Protein AF-0000000075407213 (afdb_homodimer)

pLDDT: mean 75.66, std 31.1, range [21.27, 98.88]

Structure (mmCIF, N/CA/C/O backbone):
data_AF-0000000075407213-model_v1
#
loop_
_entity.id
_entity.type
_entity.pdbx_description
1 polymer 'Stringent starvation protein B'
#
loop_
_atom_site.group_PDB
_atom_site.id
_atom_site.type_symbol
_atom_site.label_atom_id
_atom_site.label_alt_id
_atom_site.label_comp_id
_atom_site.label_asym_id
_atom_site.label_entity_id
_atom_site.label_seq_id
_atom_site.pdbx_PDB_ins_code
_atom_site.Cartn_x
_atom_site.Cartn_y
_atom_site.Cartn_z
_atom_site.occupancy
_atom_site.B_iso_or_equiv
_atom_site.auth_seq_id
_atom_site.auth_comp_id
_atom_site.auth_asym_id
_atom_site.auth_atom_id
_atom_site.pdbx_PDB_model_num
ATOM 1 N N . MET A 1 1 ? 27.125 10.781 -1.527 1 31.05 1 MET A N 1
ATOM 2 C CA . MET A 1 1 ? 26.094 11.141 -0.569 1 31.05 1 MET A CA 1
ATOM 3 C C . MET A 1 1 ? 24.844 10.289 -0.779 1 31.05 1 MET A C 1
ATOM 5 O O . MET A 1 1 ? 24.328 10.203 -1.895 1 31.05 1 MET A O 1
ATOM 9 N N . SER A 1 2 ? 24.75 9.219 -0.292 1 39.44 2 SER A N 1
ATOM 10 C CA . SER A 1 2 ? 23.609 8.328 -0.527 1 39.44 2 SER A CA 1
ATOM 11 C C . SER A 1 2 ? 22.297 9.102 -0.517 1 39.44 2 SER A C 1
ATOM 13 O O . SER A 1 2 ? 21.922 9.695 0.498 1 39.44 2 SER A O 1
ATOM 15 N N . GLU A 1 3 ? 21.969 10.039 -1.306 1 45.56 3 GLU A N 1
ATOM 16 C CA . GLU A 1 3 ? 20.844 10.984 -1.268 1 45.56 3 GLU A CA 1
ATOM 17 C C . GLU A 1 3 ? 19.594 10.328 -0.683 1 45.56 3 GLU A C 1
ATOM 19 O O . GLU A 1 3 ? 19.062 9.383 -1.256 1 45.56 3 GLU A O 1
ATOM 24 N N . ASP A 1 4 ? 19.641 10.07 0.685 1 56.28 4 ASP A N 1
ATOM 25 C CA . ASP A 1 4 ? 18.641 9.555 1.622 1 56.28 4 ASP A CA 1
ATOM 26 C C . ASP A 1 4 ? 17.25 10.078 1.287 1 56.28 4 ASP A C 1
ATOM 28 O O . ASP A 1 4 ? 16.812 11.086 1.848 1 56.28 4 ASP A O 1
ATOM 32 N N . THR A 1 5 ? 16.812 9.93 0.008 1 77.69 5 THR A N 1
ATOM 33 C CA . THR A 1 5 ? 15.664 10.57 -0.629 1 77.69 5 THR A CA 1
ATOM 34 C C . THR A 1 5 ? 14.414 9.711 -0.483 1 77.69 5 THR A C 1
ATOM 36 O O . THR A 1 5 ? 14.5 8.516 -0.176 1 77.69 5 THR A O 1
ATOM 39 N N . LEU A 1 6 ? 13.32 10.227 -0.096 1 92.69 6 LEU A N 1
ATOM 40 C CA . LEU A 1 6 ? 12 9.602 -0.163 1 92.69 6 LEU A CA 1
ATOM 41 C C . LEU A 1 6 ? 11.758 9 -1.541 1 92.69 6 LEU A C 1
ATOM 43 O O . LEU A 1 6 ? 11.461 9.719 -2.498 1 92.69 6 LEU A O 1
ATOM 47 N N . ARG A 1 7 ? 12.07 7.605 -1.642 1 93.44 7 ARG A N 1
ATOM 48 C CA . ARG A 1 7 ? 11.797 6.895 -2.885 1 93.44 7 ARG A CA 1
ATOM 49 C C . ARG A 1 7 ? 10.32 6.504 -2.98 1 93.44 7 ARG A C 1
ATOM 51 O O . ARG A 1 7 ? 9.969 5.34 -2.795 1 93.44 7 ARG A O 1
ATOM 58 N N . TYR A 1 8 ? 9.531 7.449 -3.484 1 96 8 TYR A N 1
ATOM 59 C CA . TYR A 1 8 ? 8.086 7.23 -3.541 1 96 8 TYR A CA 1
ATOM 60 C C . TYR A 1 8 ? 7.746 6.098 -4.504 1 96 8 TYR A C 1
ATOM 62 O O . TYR A 1 8 ? 6.781 5.359 -4.285 1 96 8 TYR A O 1
ATOM 70 N N . ASP A 1 9 ? 8.555 5.98 -5.555 1 93.56 9 ASP A N 1
ATOM 71 C CA . ASP A 1 9 ? 8.305 4.914 -6.516 1 93.56 9 ASP A CA 1
ATOM 72 C C . ASP A 1 9 ? 8.406 3.541 -5.855 1 93.56 9 ASP A C 1
ATOM 74 O O . ASP A 1 9 ? 7.523 2.697 -6.031 1 93.56 9 ASP A O 1
ATOM 78 N N . LYS A 1 10 ? 9.398 3.328 -5.008 1 94.56 10 LYS A N 1
ATOM 79 C CA . LYS A 1 10 ? 9.578 2.062 -4.301 1 94.56 10 LYS A CA 1
ATOM 80 C C . LYS A 1 10 ? 8.508 1.882 -3.225 1 94.56 10 LYS A C 1
ATOM 82 O O . LYS A 1 10 ? 8 0.776 -3.025 1 94.56 10 LYS A O 1
ATOM 87 N N . MET A 1 11 ? 8.156 2.938 -2.613 1 96.62 11 MET A N 1
ATOM 88 C CA . MET A 1 11 ? 7.16 2.873 -1.553 1 96.62 11 MET A CA 1
ATOM 89 C C . MET A 1 11 ? 5.797 2.473 -2.113 1 96.62 11 MET A C 1
ATOM 91 O O . MET A 1 11 ? 5.102 1.638 -1.53 1 96.62 11 MET A O 1
ATOM 95 N N . VAL A 1 12 ? 5.496 3.096 -3.252 1 96.94 12 VAL A N 1
ATOM 96 C CA . VAL A 1 12 ? 4.219 2.799 -3.895 1 96.94 12 VAL A CA 1
ATOM 97 C C . VAL A 1 12 ? 4.195 1.339 -4.344 1 96.94 12 VAL A C 1
ATOM 99 O O . VAL A 1 12 ? 3.215 0.628 -4.113 1 96.94 12 VAL A O 1
ATOM 102 N N . GLU A 1 13 ? 5.191 0.921 -4.918 1 95.38 13 GLU A N 1
ATOM 103 C CA . GLU A 1 13 ? 5.266 -0.455 -5.398 1 95.38 13 GLU A CA 1
ATOM 104 C C . GLU A 1 13 ? 5.113 -1.45 -4.254 1 95.38 13 GLU A C 1
ATOM 106 O O . GLU A 1 13 ? 4.336 -2.404 -4.352 1 95.38 13 GLU A O 1
ATOM 111 N N . ASP A 1 14 ? 5.875 -1.205 -3.26 1 96.12 14 ASP A N 1
ATOM 112 C CA . ASP A 1 14 ? 5.809 -2.084 -2.096 1 96.12 14 ASP A CA 1
ATOM 113 C C . ASP A 1 14 ? 4.41 -2.078 -1.481 1 96.12 14 ASP A C 1
ATOM 115 O O . ASP A 1 14 ? 3.916 -3.117 -1.042 1 96.12 14 ASP A O 1
ATOM 119 N N . ALA A 1 15 ? 3.85 -0.914 -1.428 1 97.75 15 ALA A N 1
ATOM 120 C CA . ALA A 1 15 ? 2.486 -0.808 -0.913 1 97.75 15 ALA A CA 1
ATOM 121 C C . ALA A 1 15 ? 1.519 -1.645 -1.745 1 97.75 15 ALA A C 1
ATOM 123 O O . ALA A 1 15 ? 0.725 -2.414 -1.198 1 97.75 15 ALA A O 1
ATOM 124 N N . LEU A 1 16 ? 1.641 -1.551 -3.041 1 97.94 16 LEU A N 1
ATOM 125 C CA . LEU A 1 16 ? 0.708 -2.234 -3.932 1 97.94 16 LEU A CA 1
ATOM 126 C C . LEU A 1 16 ? 0.966 -3.738 -3.936 1 97.94 16 LEU A C 1
ATOM 128 O O . LEU A 1 16 ? 0.055 -4.527 -4.199 1 97.94 16 LEU A O 1
ATOM 132 N N . ARG A 1 17 ? 2.15 -4.176 -3.627 1 97.5 17 ARG A N 1
ATOM 133 C CA . ARG A 1 17 ? 2.404 -5.598 -3.414 1 97.5 17 ARG A CA 1
ATOM 134 C C . ARG A 1 17 ? 1.574 -6.133 -2.254 1 97.5 17 ARG A C 1
ATOM 136 O O . ARG A 1 17 ? 1.195 -7.309 -2.244 1 97.5 17 ARG A O 1
ATOM 143 N N . GLY A 1 18 ? 1.29 -5.258 -1.359 1 97.81 18 GLY A N 1
ATOM 144 C CA . GLY A 1 18 ? 0.44 -5.625 -0.238 1 97.81 18 GLY A CA 1
ATOM 145 C C . GLY A 1 18 ? -0.976 -5.977 -0.653 1 97.81 18 GLY A C 1
ATOM 146 O O . GLY A 1 18 ? -1.654 -6.75 0.028 1 97.81 18 GLY A O 1
ATOM 147 N N . VAL A 1 19 ? -1.403 -5.418 -1.744 1 98.25 19 VAL A N 1
ATOM 148 C CA . VAL A 1 19 ? -2.734 -5.738 -2.25 1 98.25 19 VAL A CA 1
ATOM 149 C C . VAL A 1 19 ? -2.781 -7.195 -2.701 1 98.25 19 VAL A C 1
ATOM 151 O O . VAL A 1 19 ? -3.754 -7.902 -2.43 1 98.25 19 VAL A O 1
ATOM 154 N N . VAL A 1 20 ? -1.736 -7.617 -3.314 1 98.5 20 VAL A N 1
ATOM 155 C CA . VAL A 1 20 ? -1.637 -9.016 -3.723 1 98.5 20 VAL A CA 1
ATOM 156 C C . VAL A 1 20 ? -1.686 -9.914 -2.494 1 98.5 20 VAL A C 1
ATOM 158 O O . VAL A 1 20 ? -2.441 -10.891 -2.459 1 98.5 20 VAL A O 1
ATOM 161 N N . ARG A 1 21 ? -0.897 -9.586 -1.53 1 98.69 21 ARG A N 1
ATOM 162 C CA . ARG A 1 21 ? -0.861 -10.352 -0.291 1 98.69 21 ARG A CA 1
ATOM 163 C C . ARG A 1 21 ? -2.242 -10.422 0.35 1 98.69 21 ARG A C 1
ATOM 165 O O . ARG A 1 21 ? -2.668 -11.484 0.804 1 98.69 21 ARG A O 1
ATOM 172 N N . GLU A 1 22 ? -2.887 -9.305 0.364 1 98 22 GLU A N 1
ATOM 173 C CA . GLU A 1 22 ? -4.203 -9.266 0.994 1 98 22 GLU A CA 1
ATOM 174 C C . GLU A 1 22 ? -5.211 -10.109 0.218 1 98 22 GLU A C 1
ATOM 176 O O . GLU A 1 22 ? -5.98 -10.867 0.812 1 98 22 GLU A O 1
ATOM 181 N N . ALA A 1 23 ? -5.215 -9.992 -1.067 1 97.94 23 ALA A N 1
ATOM 182 C CA . ALA A 1 23 ? -6.125 -10.773 -1.896 1 97.94 23 ALA A CA 1
ATOM 183 C C . ALA A 1 23 ? -5.902 -12.273 -1.688 1 97.94 23 ALA A C 1
ATOM 185 O O . ALA A 1 23 ? -6.863 -13.031 -1.546 1 97.94 23 ALA A O 1
ATOM 186 N N . LEU A 1 24 ? -4.641 -12.672 -1.647 1 98.5 24 LEU A N 1
ATOM 187 C CA . LEU A 1 24 ? -4.32 -14.078 -1.467 1 98.5 24 LEU A CA 1
ATOM 188 C C . LEU A 1 24 ? -4.664 -14.539 -0.054 1 98.5 24 LEU A C 1
ATOM 190 O O . LEU A 1 24 ? -5.074 -15.688 0.149 1 98.5 24 LEU A O 1
ATOM 194 N N . THR A 1 25 ? -4.5 -13.68 0.915 1 98.38 25 THR A N 1
ATOM 195 C CA . THR A 1 25 ? -4.852 -13.992 2.295 1 98.38 25 THR A CA 1
ATOM 196 C C . THR A 1 25 ? -6.348 -14.266 2.424 1 98.38 25 THR A C 1
ATOM 198 O O . THR A 1 25 ? -6.75 -15.258 3.041 1 98.38 25 THR A O 1
ATOM 201 N N . ILE A 1 26 ? -7.113 -13.375 1.836 1 97.06 26 ILE A N 1
ATOM 202 C CA . ILE A 1 26 ? -8.562 -13.547 1.859 1 97.06 26 ILE A CA 1
ATOM 203 C C . ILE A 1 26 ? -8.93 -14.859 1.17 1 97.06 26 ILE A C 1
ATOM 205 O O . ILE A 1 26 ? -9.75 -15.625 1.681 1 97.06 26 ILE A O 1
ATOM 209 N N . THR A 1 27 ? -8.328 -15.117 0.087 1 96.94 27 THR A N 1
ATOM 210 C CA . THR A 1 27 ? -8.609 -16.328 -0.688 1 96.94 27 THR A CA 1
ATOM 211 C C . THR A 1 27 ? -8.203 -17.562 0.091 1 96.94 27 THR A C 1
ATOM 213 O O . THR A 1 27 ? -8.891 -18.594 0.033 1 96.94 27 THR A O 1
ATOM 216 N N . ALA A 1 28 ? -7.043 -17.5 0.755 1 97.38 28 ALA A N 1
ATOM 217 C CA . ALA A 1 28 ? -6.586 -18.625 1.559 1 97.38 28 ALA A CA 1
ATOM 218 C C . ALA A 1 28 ? -7.582 -18.953 2.67 1 97.38 28 ALA A C 1
ATOM 220 O O . ALA A 1 28 ? -7.777 -20.109 3.02 1 97.38 28 ALA A O 1
ATOM 221 N N . ARG A 1 29 ? -8.164 -17.953 3.189 1 95.38 29 ARG A N 1
ATOM 222 C CA . ARG A 1 29 ? -9.086 -18.094 4.309 1 95.38 29 ARG A CA 1
ATOM 223 C C . ARG A 1 29 ? -10.469 -18.531 3.824 1 95.38 29 ARG A C 1
ATOM 225 O O . ARG A 1 29 ? -11.062 -19.453 4.379 1 95.38 29 ARG A O 1
ATOM 232 N N . ASP A 1 30 ? -10.898 -17.938 2.719 1 93.69 30 ASP A N 1
ATOM 233 C CA . ASP A 1 30 ? -12.312 -18.047 2.373 1 93.69 30 ASP A CA 1
ATOM 234 C C . ASP A 1 30 ? -12.5 -18.781 1.046 1 93.69 30 ASP A C 1
ATOM 236 O O . ASP A 1 30 ? -13.625 -19.094 0.66 1 93.69 30 ASP A O 1
ATOM 240 N N . GLY A 1 31 ? -11.43 -19.078 0.429 1 93.62 31 GLY A N 1
ATOM 241 C CA . GLY A 1 31 ? -11.555 -19.578 -0.934 1 93.62 31 GLY A CA 1
ATOM 242 C C . GLY A 1 31 ? -11.852 -18.469 -1.938 1 93.62 31 GLY A C 1
ATOM 243 O O . GLY A 1 31 ? -11.883 -17.297 -1.584 1 93.62 31 GLY A O 1
ATOM 244 N N . LEU A 1 32 ? -11.898 -18.812 -3.186 1 92.5 32 LEU A N 1
ATOM 245 C CA . LEU A 1 32 ? -12.195 -17.859 -4.242 1 92.5 32 LEU A CA 1
ATOM 246 C C . LEU A 1 32 ? -13.688 -17.562 -4.301 1 92.5 32 LEU A C 1
ATOM 248 O O . LEU A 1 32 ? -14.508 -18.484 -4.281 1 92.5 32 LEU A O 1
ATOM 252 N N . PHE A 1 33 ? -14.016 -16.328 -4.305 1 88.31 33 PHE A N 1
ATOM 253 C CA . PHE A 1 33 ? -15.414 -15.922 -4.387 1 88.31 33 PHE A CA 1
ATOM 254 C C . PHE A 1 33 ? -15.844 -15.766 -5.84 1 88.31 33 PHE A C 1
ATOM 256 O O . PHE A 1 33 ? -15.094 -15.227 -6.66 1 88.31 33 PHE A O 1
ATOM 263 N N . GLY A 1 34 ? -17.062 -16.234 -6.086 1 90.88 34 GLY A N 1
ATOM 264 C CA . GLY A 1 34 ? -17.641 -16 -7.402 1 90.88 34 GLY A CA 1
ATOM 265 C C . GLY A 1 34 ? -16.734 -16.453 -8.531 1 90.88 34 GLY A C 1
ATOM 266 O O . GLY A 1 34 ? -16.281 -17.594 -8.547 1 90.88 34 GLY A O 1
ATOM 267 N N . ASP A 1 35 ? -16.453 -15.391 -9.477 1 93.5 35 ASP A N 1
ATOM 268 C CA . ASP A 1 35 ? -15.664 -15.719 -10.656 1 93.5 35 ASP A CA 1
ATOM 269 C C . ASP A 1 35 ? -14.219 -15.25 -10.508 1 93.5 35 ASP A C 1
ATOM 271 O O . ASP A 1 35 ? -13.469 -15.211 -11.484 1 93.5 35 ASP A O 1
ATOM 275 N N . HIS A 1 36 ? -13.906 -14.891 -9.352 1 95.56 36 HIS A N 1
ATOM 276 C CA . HIS A 1 36 ? -12.547 -14.422 -9.117 1 95.56 36 HIS A CA 1
ATOM 277 C C . HIS A 1 36 ? -11.531 -15.531 -9.391 1 95.56 36 HIS A C 1
ATOM 279 O O . HIS A 1 36 ? -11.766 -16.688 -9.047 1 95.56 36 HIS A O 1
ATOM 285 N N . HIS A 1 37 ? -10.547 -15.25 -10.055 1 97.38 37 HIS A N 1
ATOM 286 C CA . HIS A 1 37 ? -9.344 -16.047 -10.258 1 97.38 37 HIS A CA 1
ATOM 287 C C . HIS A 1 37 ? -8.133 -15.148 -10.523 1 97.38 37 HIS A C 1
ATOM 289 O O . HIS A 1 37 ? -8.281 -14.016 -10.984 1 97.38 37 HIS A O 1
ATOM 295 N N . PHE A 1 38 ? -6.988 -15.734 -10.188 1 98.25 38 PHE A N 1
ATOM 296 C CA . PHE A 1 38 ? -5.816 -14.867 -10.203 1 98.25 38 PHE A CA 1
ATOM 297 C C . PHE A 1 38 ? -4.777 -15.375 -11.195 1 98.25 38 PHE A C 1
ATOM 299 O O . PHE A 1 38 ? -4.551 -16.578 -11.297 1 98.25 38 PHE A O 1
ATOM 306 N N . TYR A 1 39 ? -4.246 -14.438 -11.914 1 98.56 39 TYR A N 1
ATOM 307 C CA . TYR A 1 39 ? -2.969 -14.648 -12.586 1 98.56 39 TYR A CA 1
ATOM 308 C C . TYR A 1 39 ? -1.827 -14.008 -11.805 1 98.56 39 TYR A C 1
ATOM 310 O O . TYR A 1 39 ? -1.903 -12.836 -11.43 1 98.56 39 TYR A O 1
ATOM 318 N N . ILE A 1 40 ? -0.806 -14.781 -11.555 1 98.62 40 ILE A N 1
ATOM 319 C CA . ILE A 1 40 ? 0.361 -14.273 -10.844 1 98.62 40 ILE A CA 1
ATOM 320 C C . ILE A 1 40 ? 1.628 -14.594 -11.633 1 98.62 40 ILE A C 1
ATOM 322 O O . ILE A 1 40 ? 1.907 -15.766 -11.922 1 98.62 40 ILE A O 1
ATOM 326 N N . THR A 1 41 ? 2.311 -13.578 -12.008 1 98.5 41 THR A N 1
ATOM 327 C CA . THR A 1 41 ? 3.586 -13.719 -12.703 1 98.5 41 THR A CA 1
ATOM 328 C C . THR A 1 41 ? 4.746 -13.391 -11.766 1 98.5 41 THR A C 1
ATOM 330 O O . THR A 1 41 ? 4.68 -12.438 -10.992 1 98.5 41 THR A O 1
ATOM 333 N N . PHE A 1 42 ? 5.836 -14.188 -11.82 1 98.25 42 PHE A N 1
ATOM 334 C CA . PHE A 1 42 ? 6.965 -13.945 -10.93 1 98.25 42 PHE A CA 1
ATOM 335 C C . PHE A 1 42 ? 8.266 -14.414 -11.57 1 98.25 42 PHE A C 1
ATOM 337 O O . PHE A 1 42 ? 8.258 -15.219 -12.5 1 98.25 42 PHE A O 1
ATOM 344 N N . ARG A 1 43 ? 9.312 -13.875 -11.062 1 97.62 43 ARG A N 1
ATOM 345 C CA . ARG A 1 43 ? 10.648 -14.305 -11.477 1 97.62 43 ARG A CA 1
ATOM 346 C C . ARG A 1 43 ? 11.016 -15.641 -10.852 1 97.62 43 ARG A C 1
ATOM 348 O O . ARG A 1 43 ? 11.016 -15.781 -9.625 1 97.62 43 ARG A O 1
ATOM 355 N N . THR A 1 44 ? 11.477 -16.578 -11.664 1 97.38 44 THR A N 1
ATOM 356 C CA . THR A 1 44 ? 11.641 -17.953 -11.203 1 97.38 44 THR A CA 1
ATOM 357 C C . THR A 1 44 ? 12.984 -18.141 -10.516 1 97.38 44 THR A C 1
ATOM 359 O O . THR A 1 44 ? 13.188 -19.125 -9.789 1 97.38 44 THR A O 1
ATOM 362 N N . ARG A 1 45 ? 13.883 -17.156 -10.633 1 95.75 45 ARG A N 1
ATOM 363 C CA . ARG A 1 45 ? 15.211 -17.312 -10.047 1 95.75 45 ARG A CA 1
ATOM 364 C C . ARG A 1 45 ? 15.414 -16.344 -8.891 1 95.75 45 ARG A C 1
ATOM 366 O O . ARG A 1 45 ? 16.547 -16.141 -8.438 1 95.75 45 ARG A O 1
ATOM 373 N N . PHE A 1 46 ? 14.414 -15.68 -8.523 1 96.12 46 PHE A N 1
ATOM 374 C CA . PHE A 1 46 ? 14.492 -14.797 -7.363 1 96.12 46 PHE A CA 1
ATOM 375 C C . PHE A 1 46 ? 14.812 -15.586 -6.102 1 96.12 46 PHE A C 1
ATOM 377 O O . PHE A 1 46 ? 14.305 -16.688 -5.906 1 96.12 46 PHE A O 1
ATOM 384 N N . PRO A 1 47 ? 15.586 -14.992 -5.266 1 96.31 47 PRO A N 1
ATOM 385 C CA . PRO A 1 47 ? 15.898 -15.688 -4.012 1 96.31 47 PRO A CA 1
ATOM 386 C C . PRO A 1 47 ? 14.648 -16.031 -3.207 1 96.31 47 PRO A C 1
ATOM 388 O O . PRO A 1 47 ? 13.766 -15.188 -3.029 1 96.31 47 PRO A O 1
ATOM 391 N N . GLY A 1 48 ? 14.578 -17.281 -2.758 1 97.12 48 GLY A N 1
ATOM 392 C CA . GLY A 1 48 ? 13.469 -17.703 -1.921 1 97.12 48 GLY A CA 1
ATOM 393 C C . GLY A 1 48 ? 12.406 -18.484 -2.68 1 97.12 48 GLY A C 1
ATOM 394 O O . GLY A 1 48 ? 11.508 -19.078 -2.074 1 97.12 48 GLY A O 1
ATOM 395 N N . ILE A 1 49 ? 12.562 -18.5 -3.949 1 98.06 49 ILE A N 1
ATOM 396 C CA . ILE A 1 49 ? 11.617 -19.266 -4.758 1 98.06 49 ILE A CA 1
ATOM 397 C C . ILE A 1 49 ? 11.773 -20.75 -4.465 1 98.06 49 ILE A C 1
ATOM 399 O O . ILE A 1 49 ? 12.891 -21.266 -4.348 1 98.06 49 ILE A O 1
ATOM 403 N N . GLY A 1 50 ? 10.648 -21.406 -4.285 1 98.31 50 GLY A N 1
ATOM 404 C CA . GLY A 1 50 ? 10.609 -22.859 -4.199 1 98.31 50 GLY A CA 1
ATOM 405 C C . GLY A 1 50 ? 9.82 -23.5 -5.324 1 98.31 50 GLY A C 1
ATOM 406 O O . GLY A 1 50 ? 8.609 -23.281 -5.441 1 98.31 50 GLY A O 1
ATOM 407 N N . MET A 1 51 ? 10.5 -24.297 -6.078 1 96.88 51 MET A N 1
ATOM 408 C CA . MET A 1 51 ? 9.852 -25.016 -7.176 1 96.88 51 MET A CA 1
ATOM 409 C C . MET A 1 51 ? 10.719 -26.172 -7.664 1 96.88 51 MET A C 1
ATOM 411 O O . MET A 1 51 ? 11.93 -26.172 -7.453 1 96.88 51 MET A O 1
ATOM 415 N N . GLY A 1 52 ? 10.109 -27.125 -8.258 1 96.06 52 GLY A N 1
ATOM 416 C CA . GLY A 1 52 ? 10.859 -28.234 -8.812 1 96.06 52 GLY A CA 1
ATOM 417 C C . GLY A 1 52 ? 11.781 -27.828 -9.945 1 96.06 52 GLY A C 1
ATOM 418 O O . GLY A 1 52 ? 11.484 -26.891 -10.688 1 96.06 52 GLY A O 1
ATOM 419 N N . ASP A 1 53 ? 12.898 -28.594 -10.023 1 95.75 53 ASP A N 1
ATOM 420 C CA . ASP A 1 53 ? 13.891 -28.312 -11.055 1 95.75 53 ASP A CA 1
ATOM 421 C C . ASP A 1 53 ? 13.273 -28.391 -12.445 1 95.75 53 ASP A C 1
ATOM 423 O O . ASP A 1 53 ? 13.633 -27.609 -13.336 1 95.75 53 ASP A O 1
ATOM 427 N N . HIS A 1 54 ? 12.422 -29.297 -12.602 1 95.44 54 HIS A N 1
ATOM 428 C CA . HIS A 1 54 ? 11.836 -29.5 -13.922 1 95.44 54 HIS A CA 1
ATOM 429 C C . HIS A 1 54 ? 10.953 -28.328 -14.328 1 95.44 54 HIS A C 1
ATOM 431 O O . HIS A 1 54 ? 10.883 -27.969 -15.508 1 95.44 54 HIS A O 1
ATOM 437 N N . ILE A 1 55 ? 10.297 -27.734 -13.391 1 96.06 55 ILE A N 1
ATOM 438 C CA . ILE A 1 55 ? 9.461 -26.562 -13.656 1 96.06 55 ILE A CA 1
ATOM 439 C C . ILE A 1 55 ? 10.352 -25.359 -13.984 1 96.06 55 ILE A C 1
ATOM 441 O O . ILE A 1 55 ? 10.094 -24.641 -14.953 1 96.06 55 ILE A O 1
ATOM 445 N N . LEU A 1 56 ? 11.398 -25.219 -13.203 1 96.06 56 LEU A N 1
ATOM 446 C CA . LEU A 1 56 ? 12.352 -24.125 -13.422 1 96.06 56 LEU A CA 1
ATOM 447 C C . LEU A 1 56 ? 12.977 -24.219 -14.812 1 96.06 56 LEU A C 1
ATOM 449 O O . LEU A 1 56 ? 13.18 -23.203 -15.469 1 96.06 56 LEU A O 1
ATOM 453 N N . ALA A 1 57 ? 13.297 -25.344 -15.242 1 96.31 57 ALA A N 1
ATOM 454 C CA . ALA A 1 57 ? 13.914 -25.562 -16.547 1 96.31 57 ALA A CA 1
ATOM 455 C C . ALA A 1 57 ? 12.992 -25.094 -17.672 1 96.31 57 ALA A C 1
ATOM 457 O O . ALA A 1 57 ? 13.461 -24.578 -18.688 1 96.31 57 ALA A O 1
ATOM 458 N N . ARG A 1 58 ? 11.711 -25.281 -17.484 1 95.94 58 ARG A N 1
ATOM 459 C CA . ARG A 1 58 ? 10.734 -24.906 -18.5 1 95.94 58 ARG A CA 1
ATOM 460 C C . ARG A 1 58 ? 10.43 -23.422 -18.453 1 95.94 58 ARG A C 1
ATOM 462 O O . ARG A 1 58 ? 10.016 -22.828 -19.453 1 95.94 58 ARG A O 1
ATOM 469 N N . HIS A 1 59 ? 10.617 -22.766 -17.312 1 97.12 59 HIS A N 1
ATOM 470 C CA . HIS A 1 59 ? 10.359 -21.344 -17.078 1 97.12 59 HIS A CA 1
ATOM 471 C C . HIS A 1 59 ? 11.539 -20.688 -16.391 1 97.12 59 HIS A C 1
ATOM 473 O O . HIS A 1 59 ? 11.422 -20.234 -15.25 1 97.12 59 HIS A O 1
ATOM 479 N N . PRO A 1 60 ? 12.625 -20.438 -17.078 1 95.94 60 PRO A N 1
ATOM 480 C CA . PRO A 1 60 ? 13.867 -20.062 -16.406 1 95.94 60 PRO A CA 1
ATOM 481 C C . PRO A 1 60 ? 13.867 -18.609 -15.953 1 95.94 60 PRO A C 1
ATOM 483 O O . PRO A 1 60 ? 14.633 -18.234 -15.055 1 95.94 60 PRO A O 1
ATOM 486 N N . GLU A 1 61 ? 13.094 -17.781 -16.547 1 95.38 61 GLU A N 1
ATOM 487 C CA . GLU A 1 61 ? 13.156 -16.359 -16.203 1 95.38 61 GLU A CA 1
ATOM 488 C C . GLU A 1 61 ? 11.93 -15.914 -15.422 1 95.38 61 GLU A C 1
ATOM 490 O O . GLU A 1 61 ? 12.047 -15.258 -14.391 1 95.38 61 GLU A O 1
ATOM 495 N N . GLU A 1 62 ? 10.742 -16.25 -16.047 1 97.06 62 GLU A N 1
ATOM 496 C CA . GLU A 1 62 ? 9.461 -15.836 -15.461 1 97.06 62 GLU A CA 1
ATOM 497 C C . GLU A 1 62 ? 8.391 -16.891 -15.695 1 97.06 62 GLU A C 1
ATOM 499 O O . GLU A 1 62 ? 8.406 -17.594 -16.703 1 97.06 62 GLU A O 1
ATOM 504 N N . MET A 1 63 ? 7.508 -17.016 -14.719 1 97.69 63 MET A N 1
ATOM 505 C CA . MET A 1 63 ? 6.379 -17.922 -14.844 1 97.69 63 MET A CA 1
ATOM 506 C C . MET A 1 63 ? 5.082 -17.25 -14.414 1 97.69 63 MET A C 1
ATOM 508 O O . MET A 1 63 ? 5.07 -16.453 -13.477 1 97.69 63 MET A O 1
ATOM 512 N N . THR A 1 64 ? 4.047 -17.562 -15.141 1 98.19 64 THR A N 1
ATOM 513 C CA . THR A 1 64 ? 2.709 -17.156 -14.719 1 98.19 64 THR A CA 1
ATOM 514 C C . THR A 1 64 ? 1.9 -18.375 -14.266 1 98.19 64 THR A C 1
ATOM 516 O O . THR A 1 64 ? 1.841 -19.375 -14.969 1 98.19 64 THR A O 1
ATOM 519 N N . ILE A 1 65 ? 1.344 -18.234 -13.07 1 98.25 65 ILE A N 1
ATOM 520 C CA . ILE A 1 65 ? 0.46 -19.297 -12.594 1 98.25 65 ILE A CA 1
ATOM 521 C C . ILE A 1 65 ? -0.971 -18.766 -12.508 1 98.25 65 ILE A C 1
ATOM 523 O O . ILE A 1 65 ? -1.193 -17.562 -12.445 1 98.25 65 ILE A O 1
ATOM 527 N N . VAL A 1 66 ? -1.878 -19.75 -12.523 1 97.62 66 VAL A N 1
ATOM 528 C CA . VAL A 1 66 ? -3.291 -19.391 -12.438 1 97.62 66 VAL A CA 1
ATOM 529 C C . VAL A 1 66 ? -3.916 -20.062 -11.219 1 97.62 66 VAL A C 1
ATOM 531 O O . VAL A 1 66 ? -3.766 -21.281 -11.023 1 97.62 66 VAL A O 1
ATOM 534 N N . LEU A 1 67 ? -4.539 -19.297 -10.383 1 98.06 67 LEU A N 1
ATOM 535 C CA . LEU A 1 67 ? -5.312 -19.812 -9.266 1 98.06 67 LEU A CA 1
ATOM 536 C C . LEU A 1 67 ? -6.809 -19.719 -9.547 1 98.06 67 LEU A C 1
ATOM 538 O O . LEU A 1 67 ? -7.422 -18.672 -9.328 1 98.06 67 LEU A O 1
ATOM 542 N N . GLN A 1 68 ? -7.453 -20.828 -9.922 1 95.5 68 GLN A N 1
ATOM 543 C CA . GLN A 1 68 ? -8.875 -20.828 -10.25 1 95.5 68 GLN A CA 1
ATOM 544 C C . GLN A 1 68 ? -9.539 -22.125 -9.828 1 95.5 68 GLN A C 1
ATOM 546 O O . GLN A 1 68 ? -10.312 -22.156 -8.867 1 95.5 68 GLN A O 1
ATOM 551 N N . HIS A 1 69 ? -9.266 -23.266 -10.492 1 89.5 69 HIS A N 1
ATOM 552 C CA . HIS A 1 69 ? -9.93 -24.547 -10.203 1 89.5 69 HIS A CA 1
ATOM 553 C C . HIS A 1 69 ? -8.969 -25.516 -9.531 1 89.5 69 HIS A C 1
ATOM 555 O O . HIS A 1 69 ? -9.328 -26.156 -8.531 1 89.5 69 HIS A O 1
ATOM 561 N N . GLN A 1 70 ? -7.805 -25.609 -9.984 1 89.69 70 GLN A N 1
ATOM 562 C CA . GLN A 1 70 ? -6.879 -26.641 -9.531 1 89.69 70 GLN A CA 1
ATOM 563 C C . GLN A 1 70 ? -5.734 -26.047 -8.719 1 89.69 70 GLN A C 1
ATOM 565 O O . GLN A 1 70 ? -4.586 -26.031 -9.172 1 89.69 70 GLN A O 1
ATOM 570 N N . PHE A 1 71 ? -6.016 -25.594 -7.523 1 96.69 71 PHE A N 1
ATOM 571 C CA . PHE A 1 71 ? -4.977 -25.219 -6.574 1 96.69 71 PHE A CA 1
ATOM 572 C C . PHE A 1 71 ? -5.348 -25.641 -5.16 1 96.69 71 PHE A C 1
ATOM 574 O O . PHE A 1 71 ? -6.531 -25.719 -4.816 1 96.69 71 PHE A O 1
ATOM 581 N N . TRP A 1 72 ? -4.312 -25.953 -4.352 1 96.62 72 TRP A N 1
ATOM 582 C CA . TRP A 1 72 ? -4.523 -26.469 -3.006 1 96.62 72 TRP A CA 1
ATOM 583 C C . TRP A 1 72 ? -3.492 -25.906 -2.035 1 96.62 72 TRP A C 1
ATOM 585 O O . TRP A 1 72 ? -2.387 -25.547 -2.438 1 96.62 72 TRP A O 1
ATOM 595 N N . GLY A 1 73 ? -3.854 -25.828 -0.751 1 97.75 73 GLY A N 1
ATOM 596 C CA . GLY A 1 73 ? -2.924 -25.516 0.324 1 97.75 73 GLY A CA 1
ATOM 597 C C . GLY A 1 73 ? -2.371 -24.109 0.253 1 97.75 73 GLY A C 1
ATOM 598 O O . GLY A 1 73 ? -1.195 -23.875 0.544 1 97.75 73 GLY A O 1
ATOM 599 N N . LEU A 1 74 ? -3.174 -23.188 -0.209 1 98.56 74 LEU A N 1
ATOM 600 C CA . LEU A 1 74 ? -2.719 -21.797 -0.261 1 98.56 74 LEU A CA 1
ATOM 601 C C . LEU A 1 74 ? -2.438 -21.266 1.14 1 98.56 74 LEU A C 1
ATOM 603 O O . LEU A 1 74 ? -3.328 -21.25 1.992 1 98.56 74 LEU A O 1
ATOM 607 N N . GLU A 1 75 ? -1.179 -20.953 1.341 1 98.75 75 GLU A N 1
ATOM 608 C CA . GLU A 1 75 ? -0.737 -20.297 2.574 1 98.75 75 GLU A CA 1
ATOM 609 C C . GLU A 1 75 ? -0.046 -18.969 2.285 1 98.75 75 GLU A C 1
ATOM 611 O O . GLU A 1 75 ? 0.756 -18.875 1.354 1 98.75 75 GLU A O 1
ATOM 616 N N . VAL A 1 76 ? -0.42 -18.062 3.076 1 98.81 76 VAL A N 1
ATOM 617 C CA . VAL A 1 76 ? 0.124 -16.719 2.852 1 98.81 76 VAL A CA 1
ATOM 618 C C . VAL A 1 76 ? 0.814 -16.219 4.117 1 98.81 76 VAL A C 1
ATOM 620 O O . VAL A 1 76 ? 0.208 -16.188 5.191 1 98.81 76 VAL A O 1
ATOM 623 N N . ASP A 1 77 ? 2.09 -15.93 3.971 1 98.12 77 ASP A N 1
ATOM 624 C CA . ASP A 1 77 ? 2.873 -15.305 5.031 1 98.12 77 ASP A CA 1
ATOM 625 C C . ASP A 1 77 ? 3.137 -13.828 4.723 1 98.12 77 ASP A C 1
ATOM 627 O O . ASP A 1 77 ? 2.604 -13.289 3.752 1 98.12 77 ASP A O 1
ATOM 631 N N . GLU A 1 78 ? 3.955 -13.219 5.535 1 97.06 78 GLU A N 1
ATOM 632 C CA . GLU A 1 78 ? 4.254 -11.797 5.367 1 97.06 78 GLU A CA 1
ATOM 633 C C . GLU A 1 78 ? 5.105 -11.562 4.125 1 97.06 78 GLU A C 1
ATOM 635 O O . GLU A 1 78 ? 4.988 -10.516 3.479 1 97.06 78 GLU A O 1
ATOM 640 N N . THR A 1 79 ? 5.91 -12.57 3.781 1 97.62 79 THR A N 1
ATOM 641 C CA . THR A 1 79 ? 6.906 -12.266 2.76 1 97.62 79 THR A CA 1
ATOM 642 C C . THR A 1 79 ? 6.738 -13.172 1.547 1 97.62 79 THR A C 1
ATOM 644 O O . THR A 1 79 ? 7.312 -12.914 0.486 1 97.62 79 THR A O 1
ATOM 647 N N . PHE A 1 80 ? 5.984 -14.266 1.672 1 98.62 80 PHE A N 1
ATOM 648 C CA . PHE A 1 80 ? 5.816 -15.188 0.558 1 98.62 80 PHE A CA 1
ATOM 649 C C . PHE A 1 80 ? 4.473 -15.906 0.646 1 98.62 80 PHE A C 1
ATOM 651 O O . PHE A 1 80 ? 3.762 -15.781 1.646 1 98.62 80 PHE A O 1
ATOM 658 N N . PHE A 1 81 ? 4.082 -16.562 -0.418 1 98.88 81 PHE A N 1
ATOM 659 C CA . PHE A 1 81 ? 2.963 -17.5 -0.374 1 98.88 81 PHE A CA 1
ATOM 660 C C . PHE A 1 81 ? 3.371 -18.859 -0.929 1 98.88 81 PHE A C 1
ATOM 662 O O . PHE A 1 81 ? 4.371 -18.969 -1.641 1 98.88 81 PHE A O 1
ATOM 669 N N . ARG A 1 82 ? 2.643 -19.797 -0.472 1 98.81 82 ARG A N 1
ATOM 670 C CA . ARG A 1 82 ? 2.83 -21.172 -0.878 1 98.81 82 ARG A CA 1
ATOM 671 C C . ARG A 1 82 ? 1.539 -21.766 -1.438 1 98.81 82 ARG A C 1
ATOM 673 O O . ARG A 1 82 ? 0.457 -21.516 -0.9 1 98.81 82 ARG A O 1
ATOM 680 N N . VAL A 1 83 ? 1.72 -22.562 -2.516 1 98.75 83 VAL A N 1
ATOM 681 C CA . VAL A 1 83 ? 0.523 -23.125 -3.123 1 98.75 83 VAL A CA 1
ATOM 682 C C . VAL A 1 83 ? 0.892 -24.391 -3.904 1 98.75 83 VAL A C 1
ATOM 684 O O . VAL A 1 83 ? 1.975 -24.469 -4.492 1 98.75 83 VAL A O 1
ATOM 687 N N . THR A 1 84 ? -0.008 -25.328 -3.816 1 98.62 84 THR A N 1
ATOM 688 C CA . THR A 1 84 ? 0.149 -26.531 -4.617 1 98.62 84 THR A CA 1
ATOM 689 C C . THR A 1 84 ? -0.721 -26.469 -5.871 1 98.62 84 THR A C 1
ATOM 691 O O . THR A 1 84 ? -1.911 -26.156 -5.789 1 98.62 84 THR A O 1
ATOM 694 N N . LEU A 1 85 ? -0.066 -26.734 -6.996 1 97.75 85 LEU A N 1
ATOM 695 C CA . LEU A 1 85 ? -0.742 -26.734 -8.289 1 97.75 85 LEU A CA 1
ATOM 696 C C . LEU A 1 85 ? -0.544 -28.078 -9 1 97.75 85 LEU A C 1
ATOM 698 O O . LEU A 1 85 ? 0.232 -28.922 -8.547 1 97.75 85 LEU A O 1
ATOM 702 N N . SER A 1 86 ? -1.423 -28.172 -10.055 1 94.94 86 SER A N 1
ATOM 703 C CA . SER A 1 86 ? -1.293 -29.359 -10.898 1 94.94 86 SER A CA 1
ATOM 704 C C . SER A 1 86 ? -0.693 -29.016 -12.258 1 94.94 86 SER A C 1
ATOM 706 O O . SER A 1 86 ? -1.213 -28.156 -12.969 1 94.94 86 SER A O 1
ATOM 708 N N . PHE A 1 87 ? 0.456 -29.547 -12.516 1 91.62 87 PHE A N 1
ATOM 709 C CA . PHE A 1 87 ? 1.092 -29.422 -13.828 1 91.62 87 PHE A CA 1
ATOM 710 C C . PHE A 1 87 ? 1.025 -30.75 -14.586 1 91.62 87 PHE A C 1
ATOM 712 O O . PHE A 1 87 ? 1.808 -31.672 -14.312 1 91.62 87 PHE A O 1
ATOM 719 N N . SER A 1 88 ? 0.095 -30.797 -15.562 1 89 88 SER A N 1
ATOM 720 C CA . SER A 1 88 ? -0.112 -32 -16.344 1 89 88 SER A CA 1
ATOM 721 C C . SER A 1 88 ? -0.418 -33.219 -15.438 1 89 88 SER A C 1
ATOM 723 O O . SER A 1 88 ? 0.182 -34.281 -15.586 1 89 88 SER A O 1
ATOM 725 N N . GLY A 1 89 ? -1.178 -33.062 -14.461 1 89.81 89 GLY A N 1
ATOM 726 C CA . GLY A 1 89 ? -1.613 -34.125 -13.57 1 89.81 89 GLY A CA 1
ATOM 727 C C . GLY A 1 89 ? -0.663 -34.375 -12.414 1 89.81 89 GLY A C 1
ATOM 728 O O . GLY A 1 89 ? -0.943 -35.188 -11.523 1 89.81 89 GLY A O 1
ATOM 729 N N . LYS A 1 90 ? 0.457 -33.719 -12.453 1 93.06 90 LYS A N 1
ATOM 730 C CA . LYS A 1 90 ? 1.422 -33.844 -11.367 1 93.06 90 LYS A CA 1
ATOM 731 C C . LYS A 1 90 ? 1.316 -32.656 -10.398 1 93.06 90 LYS A C 1
ATOM 733 O O . LYS A 1 90 ? 1.401 -31.5 -10.82 1 93.06 90 LYS A O 1
ATOM 738 N N . SER A 1 91 ? 1.151 -33.094 -9.109 1 95.75 91 SER A N 1
ATOM 739 C CA . SER A 1 91 ? 1.036 -32.062 -8.078 1 95.75 91 SER A CA 1
ATOM 740 C C . SER A 1 91 ? 2.4 -31.484 -7.715 1 95.75 91 SER A C 1
ATOM 742 O O . SER A 1 91 ? 3.357 -32.219 -7.496 1 95.75 91 SER A O 1
ATOM 744 N N . GLU A 1 92 ? 2.533 -30.156 -7.773 1 96.5 92 GLU A N 1
ATOM 745 C CA . GLU A 1 92 ? 3.758 -29.438 -7.422 1 96.5 92 GLU A CA 1
ATOM 746 C C . GLU A 1 92 ? 3.473 -28.281 -6.457 1 96.5 92 GLU A C 1
ATOM 748 O O . GLU A 1 92 ? 2.488 -27.562 -6.621 1 96.5 92 GLU A O 1
ATOM 753 N N . THR A 1 93 ? 4.336 -28.203 -5.438 1 98.19 93 THR A N 1
ATOM 754 C CA . THR A 1 93 ? 4.184 -27.094 -4.496 1 98.19 93 THR A CA 1
ATOM 755 C C . THR A 1 93 ? 5.172 -25.969 -4.82 1 98.19 93 THR A C 1
ATOM 757 O O . THR A 1 93 ? 6.363 -26.219 -5.02 1 98.19 93 THR A O 1
ATOM 760 N N . LEU A 1 94 ? 4.664 -24.75 -4.875 1 98.69 94 LEU A N 1
ATOM 761 C CA . LEU A 1 94 ? 5.477 -23.578 -5.148 1 98.69 94 LEU A CA 1
ATOM 762 C C . LEU A 1 94 ? 5.562 -22.672 -3.918 1 98.69 94 LEU A C 1
ATOM 764 O O . LEU A 1 94 ? 4.578 -22.516 -3.193 1 98.69 94 LEU A O 1
ATOM 768 N N . ILE A 1 95 ? 6.703 -22.078 -3.689 1 98.88 95 ILE A N 1
ATOM 769 C CA . ILE A 1 95 ? 6.91 -20.984 -2.742 1 98.88 95 ILE A CA 1
ATOM 770 C C . ILE A 1 95 ? 7.336 -19.734 -3.492 1 98.88 95 ILE A C 1
ATOM 772 O O . ILE A 1 95 ? 8.336 -19.734 -4.211 1 98.88 95 ILE A O 1
ATOM 776 N N . VAL A 1 96 ? 6.59 -18.703 -3.361 1 98.75 96 VAL A N 1
ATOM 777 C CA . VAL A 1 96 ? 6.836 -17.5 -4.145 1 98.75 96 VAL A CA 1
ATOM 778 C C . VAL A 1 96 ? 6.938 -16.281 -3.219 1 98.75 96 VAL A C 1
ATOM 780 O O . VAL A 1 96 ? 5.941 -15.859 -2.635 1 98.75 96 VAL A O 1
ATOM 783 N N . PRO A 1 97 ? 8.094 -15.664 -3.123 1 98.62 97 PRO A N 1
ATOM 784 C CA . PRO A 1 97 ? 8.172 -14.375 -2.434 1 98.62 97 PRO A CA 1
ATOM 785 C C . PRO A 1 97 ? 7.371 -13.281 -3.133 1 98.62 97 PRO A C 1
ATOM 787 O O . PRO A 1 97 ? 7.352 -13.219 -4.363 1 98.62 97 PRO A O 1
ATOM 790 N N . PHE A 1 98 ? 6.781 -12.43 -2.355 1 98.38 98 PHE A N 1
ATOM 791 C CA . PHE A 1 98 ? 6.02 -11.344 -2.955 1 98.38 98 PHE A CA 1
ATOM 792 C C . PHE A 1 98 ? 6.938 -10.414 -3.74 1 98.38 98 PHE A C 1
ATOM 794 O O . PHE A 1 98 ? 6.531 -9.844 -4.758 1 98.38 98 PHE A O 1
ATOM 801 N N . ALA A 1 99 ? 8.18 -10.273 -3.303 1 97.31 99 ALA A N 1
ATOM 802 C CA . ALA A 1 99 ? 9.156 -9.414 -3.963 1 97.31 99 ALA A CA 1
ATOM 803 C C . ALA A 1 99 ? 9.508 -9.945 -5.352 1 97.31 99 ALA A C 1
ATOM 805 O O . ALA A 1 99 ? 10.062 -9.219 -6.176 1 97.31 99 ALA A O 1
ATOM 806 N N . ALA A 1 100 ? 9.203 -11.219 -5.605 1 97.69 100 ALA A N 1
ATOM 807 C CA . ALA A 1 100 ? 9.5 -11.828 -6.898 1 97.69 100 ALA A CA 1
ATOM 808 C C . ALA A 1 100 ? 8.383 -11.562 -7.902 1 97.69 100 ALA A C 1
ATOM 810 O O . ALA A 1 100 ? 8.562 -11.781 -9.102 1 97.69 100 ALA A O 1
ATOM 811 N N . VAL A 1 101 ? 7.246 -11.18 -7.395 1 98.19 101 VAL A N 1
ATOM 812 C CA . VAL A 1 101 ? 6.059 -11.023 -8.234 1 98.19 101 VAL A CA 1
ATOM 813 C C . VAL A 1 101 ? 6.219 -9.805 -9.141 1 98.19 101 VAL A C 1
ATOM 815 O O . VAL A 1 101 ? 6.57 -8.719 -8.672 1 98.19 101 VAL A O 1
ATOM 818 N N . THR A 1 102 ? 5.902 -10.023 -10.414 1 97.75 102 THR A N 1
ATOM 819 C CA . THR A 1 102 ? 6.035 -8.945 -11.391 1 97.75 102 THR A CA 1
ATOM 820 C C . THR A 1 102 ? 4.676 -8.586 -11.984 1 97.75 102 THR A C 1
ATOM 822 O O . THR A 1 102 ? 4.531 -7.543 -12.625 1 97.75 102 THR A O 1
ATOM 825 N N . GLY A 1 103 ? 3.66 -9.43 -11.75 1 97.88 103 GLY A N 1
ATOM 826 C CA . GLY A 1 103 ? 2.326 -9.156 -12.258 1 97.88 103 GLY A CA 1
ATOM 827 C C . GLY A 1 103 ? 1.232 -9.859 -11.477 1 97.88 103 GLY A C 1
ATOM 828 O O . GLY A 1 103 ? 1.425 -10.984 -11.008 1 97.88 103 GLY A O 1
ATOM 829 N N . PHE A 1 104 ? 0.164 -9.297 -11.344 1 98.62 104 PHE A N 1
ATOM 830 C CA . PHE A 1 104 ? -1.046 -9.836 -10.734 1 98.62 104 PHE A CA 1
ATOM 831 C C . PHE A 1 104 ? -2.285 -9.367 -11.484 1 98.62 104 PHE A C 1
ATOM 833 O O . PHE A 1 104 ? -2.387 -8.203 -11.867 1 98.62 104 PHE A O 1
ATOM 840 N N . ALA A 1 105 ? -3.182 -10.32 -11.695 1 98.38 105 ALA A N 1
ATOM 841 C CA . ALA A 1 105 ? -4.426 -9.922 -12.352 1 98.38 105 ALA A CA 1
ATOM 842 C C . ALA A 1 105 ? -5.602 -10.75 -11.844 1 98.38 105 ALA A C 1
ATOM 844 O O . ALA A 1 105 ? -5.461 -11.945 -11.594 1 98.38 105 ALA A O 1
ATOM 845 N N . ASP A 1 106 ? -6.68 -10.109 -11.695 1 97.56 106 ASP A N 1
ATOM 846 C CA . ASP A 1 106 ? -7.996 -10.711 -11.5 1 97.56 106 ASP A CA 1
ATOM 847 C C . ASP A 1 106 ? -8.969 -10.273 -12.586 1 97.56 106 ASP A C 1
ATOM 849 O O . ASP A 1 106 ? -9.609 -9.219 -12.461 1 97.56 106 ASP A O 1
ATOM 853 N N . PRO A 1 107 ? -9.141 -11.062 -13.594 1 95.88 107 PRO A N 1
ATOM 854 C CA . PRO A 1 107 ? -9.992 -10.703 -14.734 1 95.88 107 PRO A CA 1
ATOM 855 C C . PRO A 1 107 ? -11.438 -10.453 -14.328 1 95.88 107 PRO A C 1
ATOM 857 O O . PRO A 1 107 ? -12.109 -9.602 -14.914 1 95.88 107 PRO A O 1
ATOM 860 N N . SER A 1 108 ? -11.875 -11.148 -13.391 1 93.5 108 SER A N 1
ATOM 861 C CA . SER A 1 108 ? -13.266 -11 -12.977 1 93.5 108 SER A CA 1
ATOM 862 C C . SER A 1 108 ? -13.531 -9.602 -12.422 1 93.5 108 SER A C 1
ATOM 864 O O . SER A 1 108 ? -14.625 -9.062 -12.586 1 93.5 108 SER A O 1
ATOM 866 N N . ALA A 1 109 ? -12.547 -9.07 -11.805 1 94.62 109 ALA A N 1
ATOM 867 C CA . ALA A 1 109 ? -12.672 -7.727 -11.242 1 94.62 109 ALA A CA 1
ATOM 868 C C . ALA A 1 109 ? -12.016 -6.688 -12.156 1 94.62 109 ALA A C 1
ATOM 870 O O . ALA A 1 109 ? -11.93 -5.512 -11.797 1 94.62 109 ALA A O 1
ATOM 871 N N . LYS A 1 110 ? -11.562 -7.137 -13.297 1 95.44 110 LYS A N 1
ATOM 872 C CA . LYS A 1 110 ?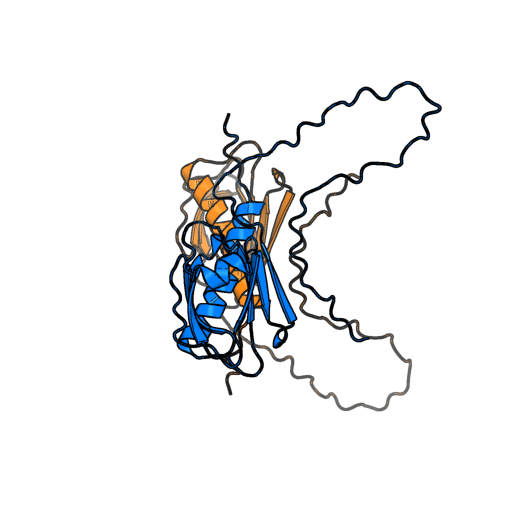 -10.844 -6.266 -14.219 1 95.44 110 LYS A CA 1
ATOM 873 C C . LYS A 1 110 ? -9.742 -5.496 -13.492 1 95.44 110 LYS A C 1
ATOM 875 O O . LYS A 1 110 ? -9.594 -4.285 -13.68 1 95.44 110 LYS A O 1
ATOM 880 N N . PHE A 1 111 ? -9.07 -6.188 -12.727 1 95.62 111 PHE A N 1
ATOM 881 C CA . PHE A 1 111 ? -8 -5.617 -11.906 1 95.62 111 PHE A CA 1
ATOM 882 C C . PHE A 1 111 ? -6.656 -6.23 -12.266 1 95.62 111 PHE A C 1
ATOM 884 O O . PHE A 1 111 ? -6.555 -7.441 -12.477 1 95.62 111 PHE A O 1
ATOM 891 N N . GLY A 1 112 ? -5.617 -5.336 -12.289 1 97.94 112 GLY A N 1
ATOM 892 C CA . GLY A 1 112 ? -4.266 -5.82 -12.531 1 97.94 112 GLY A CA 1
ATOM 893 C C . GLY A 1 112 ? -3.193 -4.898 -11.984 1 97.94 112 GLY A C 1
ATOM 894 O O . GLY A 1 112 ? -3.406 -3.689 -11.867 1 97.94 112 GLY A O 1
ATOM 895 N N . LEU A 1 113 ? -2.109 -5.512 -11.578 1 98.06 113 LEU A N 1
ATOM 896 C CA . LEU A 1 113 ? -0.931 -4.797 -11.102 1 98.06 113 LEU A CA 1
ATOM 897 C C . LEU A 1 113 ? 0.33 -5.309 -11.789 1 98.06 113 LEU A C 1
ATOM 899 O O . LEU A 1 113 ? 0.45 -6.504 -12.07 1 98.06 113 LEU A O 1
ATOM 903 N N . GLN A 1 114 ? 1.229 -4.371 -12.031 1 96.88 114 GLN A N 1
ATOM 904 C CA . GLN A 1 114 ? 2.557 -4.695 -12.539 1 96.88 114 GLN A CA 1
ATOM 905 C C . GLN A 1 114 ? 3.648 -4.148 -11.625 1 96.88 114 GLN A C 1
ATOM 907 O O . GLN A 1 114 ? 3.535 -3.035 -11.109 1 96.88 114 GLN A O 1
ATOM 912 N N . PHE A 1 115 ? 4.664 -4.969 -11.398 1 95.69 115 PHE A N 1
ATOM 913 C CA . PHE A 1 115 ? 5.762 -4.621 -10.508 1 95.69 115 PHE A CA 1
ATOM 914 C C . PHE A 1 115 ? 7.105 -4.801 -11.203 1 95.69 115 PHE A C 1
ATOM 916 O O . PHE A 1 115 ? 7.211 -5.547 -12.18 1 95.69 115 PHE A O 1
ATOM 923 N N . GLN A 1 116 ? 8.039 -3.975 -10.75 1 83.25 116 GLN A N 1
ATOM 924 C CA . GLN A 1 116 ? 9.43 -4.297 -11.047 1 83.25 116 GLN A CA 1
ATOM 925 C C . GLN A 1 116 ? 10.008 -5.254 -10.008 1 83.25 116 GLN A C 1
ATOM 927 O O . GLN A 1 116 ? 9.867 -5.023 -8.797 1 83.25 116 GLN A O 1
ATOM 932 N N . ALA A 1 117 ? 10.438 -6.465 -10.539 1 68.5 117 ALA A N 1
ATOM 933 C CA . ALA A 1 117 ? 11.016 -7.395 -9.562 1 68.5 117 ALA A CA 1
ATOM 934 C C . ALA A 1 117 ? 12.188 -6.758 -8.828 1 68.5 117 ALA A C 1
ATOM 936 O O . ALA A 1 117 ? 12.984 -6.027 -9.422 1 68.5 117 ALA A O 1
ATOM 937 N N . MET A 1 118 ? 12.094 -6.715 -7.547 1 61.81 118 MET A N 1
ATOM 938 C CA . MET A 1 118 ? 13.133 -6.09 -6.734 1 61.81 118 MET A CA 1
ATOM 939 C C . MET A 1 118 ? 14.461 -6.824 -6.895 1 61.81 118 MET A C 1
ATOM 941 O O . MET A 1 118 ? 14.508 -8.055 -6.824 1 61.81 118 MET A O 1
ATOM 945 N N . ASP A 1 119 ? 15.227 -6.605 -7.996 1 53.84 119 ASP A N 1
ATOM 946 C CA . ASP A 1 119 ? 16.484 -7.289 -8.258 1 53.84 119 ASP A CA 1
ATOM 947 C C . ASP A 1 119 ? 17.219 -7.598 -6.953 1 53.84 119 ASP A C 1
ATOM 949 O O . ASP A 1 119 ? 17.281 -6.758 -6.051 1 53.84 119 ASP A O 1
ATOM 953 N N . GLY A 1 120 ? 17.172 -8.758 -6.367 1 46.22 120 GLY A N 1
ATOM 954 C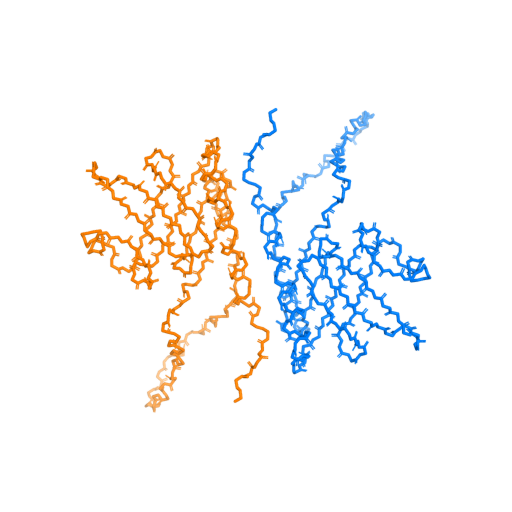 CA . GLY A 1 120 ? 18.234 -8.984 -5.395 1 46.22 120 GLY A CA 1
ATOM 955 C C . GLY A 1 120 ? 19.516 -8.258 -5.734 1 46.22 120 GLY A C 1
ATOM 956 O O . GLY A 1 120 ? 20.234 -7.801 -4.84 1 46.22 120 GLY A O 1
ATOM 957 N N . ASP A 1 121 ? 20.141 -8.492 -6.902 1 38.19 121 ASP A N 1
ATOM 958 C CA . ASP A 1 121 ? 21.328 -7.797 -7.383 1 38.19 121 ASP A CA 1
ATOM 959 C C . ASP A 1 121 ? 21 -6.383 -7.852 1 38.19 121 ASP A C 1
ATOM 961 O O . ASP A 1 121 ? 20.219 -6.203 -8.789 1 38.19 121 ASP A O 1
ATOM 965 N N . ASP A 1 122 ? 20.844 -5.469 -6.992 1 38.28 122 ASP A N 1
ATOM 966 C CA . ASP A 1 122 ? 20.844 -4.055 -7.352 1 38.28 122 ASP A CA 1
ATOM 967 C C . ASP A 1 122 ? 21.844 -3.781 -8.477 1 38.28 122 ASP A C 1
ATOM 969 O O . ASP A 1 122 ? 22.984 -3.4 -8.211 1 38.28 122 ASP A O 1
ATOM 973 N N . ASP A 1 123 ? 22.062 -4.641 -9.43 1 32.53 123 ASP A N 1
ATOM 974 C CA . ASP A 1 123 ? 22.875 -4.121 -10.523 1 32.53 123 ASP A CA 1
ATOM 975 C C . ASP A 1 123 ? 22.203 -2.91 -11.18 1 32.53 123 ASP A C 1
ATOM 977 O O . ASP A 1 123 ? 21.125 -3.025 -11.742 1 32.53 123 ASP A O 1
ATOM 981 N N . ASP A 1 124 ? 22.297 -1.805 -10.594 1 32.31 124 ASP A N 1
ATOM 982 C CA . ASP A 1 124 ? 22.219 -0.512 -11.266 1 32.31 124 ASP A CA 1
ATOM 983 C C . ASP A 1 124 ? 22.906 -0.558 -12.625 1 32.31 124 ASP A C 1
ATOM 985 O O . ASP A 1 124 ? 24.141 -0.447 -12.703 1 32.31 124 ASP A O 1
ATOM 989 N N . GLU A 1 125 ? 22.719 -1.509 -13.469 1 28.72 125 GLU A N 1
ATOM 990 C CA . GLU A 1 125 ? 23.281 -1.31 -14.805 1 28.72 125 GLU A CA 1
ATOM 991 C C . GLU A 1 125 ? 22.891 0.048 -15.375 1 28.72 125 GLU A C 1
ATOM 993 O O . GLU A 1 125 ? 21.719 0.266 -15.719 1 28.72 125 GLU A O 1
ATOM 998 N N . ALA A 1 126 ? 23.547 1.073 -14.922 1 27.84 126 ALA A N 1
ATOM 999 C CA . ALA A 1 126 ? 23.812 2.293 -15.688 1 27.84 126 ALA A CA 1
ATOM 1000 C C . ALA A 1 126 ? 24.203 1.966 -17.125 1 27.84 126 ALA A C 1
ATOM 1002 O O . ALA A 1 126 ? 25.234 1.334 -17.359 1 27.84 126 ALA A O 1
ATOM 1003 N N . GLU A 1 127 ? 23.312 1.503 -17.969 1 26.69 127 GLU A N 1
ATOM 1004 C CA . GLU A 1 127 ? 23.625 1.434 -19.391 1 26.69 127 GLU A CA 1
ATOM 1005 C C . GLU A 1 127 ? 24.547 2.578 -19.812 1 26.69 127 GLU A C 1
ATOM 1007 O O . GLU A 1 127 ? 24.203 3.75 -19.641 1 26.69 127 GLU A O 1
ATOM 1012 N N . GLY A 1 128 ? 25.812 2.381 -19.594 1 23.72 128 GLY A N 1
ATOM 1013 C CA . GLY A 1 128 ? 26.875 3.16 -20.188 1 23.72 128 GLY A CA 1
ATOM 1014 C C . GLY A 1 128 ? 26.656 3.445 -21.672 1 23.72 128 GLY A C 1
ATOM 1015 O O . GLY A 1 128 ? 26.359 2.535 -22.438 1 23.72 128 GLY A O 1
ATOM 1016 N N . GLU A 1 129 ? 26.062 4.57 -22 1 25.5 129 GLU A N 1
ATOM 1017 C CA . GLU A 1 129 ? 26 5.129 -23.344 1 25.5 129 GLU A CA 1
ATOM 1018 C C . GLU A 1 129 ? 27.344 5.035 -24.047 1 25.5 129 GLU A C 1
ATOM 1020 O O . GLU A 1 129 ? 28.312 5.672 -23.625 1 25.5 129 GLU A O 1
ATOM 1025 N N . ALA A 1 130 ? 27.672 3.848 -24.438 1 22.11 130 ALA A N 1
ATOM 1026 C CA . ALA A 1 130 ? 28.828 3.779 -25.328 1 22.11 130 ALA A CA 1
ATOM 1027 C C . ALA A 1 130 ? 28.719 4.797 -26.469 1 22.11 130 ALA A C 1
ATOM 1029 O O . ALA A 1 130 ? 27.688 4.852 -27.156 1 22.11 130 ALA A O 1
ATOM 1030 N N . VAL A 1 131 ? 29.312 5.953 -26.359 1 23.42 131 VAL A N 1
ATOM 1031 C CA . VAL A 1 131 ? 29.531 6.988 -27.375 1 23.42 131 VAL A CA 1
ATOM 1032 C C . VAL A 1 131 ? 30.156 6.371 -28.625 1 23.42 131 VAL A C 1
ATOM 1034 O O . VAL A 1 131 ? 31.297 5.926 -28.594 1 23.42 131 VAL A O 1
ATOM 1037 N N . GLU A 1 132 ? 29.391 5.41 -29.266 1 22.23 132 GLU A N 1
ATOM 1038 C CA . GLU A 1 132 ? 29.953 4.977 -30.547 1 22.23 132 GLU A CA 1
ATOM 1039 C C . GLU A 1 132 ? 30.219 6.164 -31.469 1 22.23 132 GLU A C 1
ATOM 1041 O O . GLU A 1 132 ? 29.359 7.035 -31.625 1 22.23 132 GLU A O 1
ATOM 1046 N N . ALA A 1 133 ? 31.422 6.402 -31.812 1 22.27 133 ALA A N 1
ATOM 1047 C CA . ALA A 1 133 ? 32.031 7.316 -32.781 1 22.27 133 ALA A CA 1
ATOM 1048 C C . ALA A 1 133 ? 31.453 7.133 -34.156 1 22.27 133 ALA A C 1
ATOM 1050 O O . ALA A 1 133 ? 31.625 6.086 -34.781 1 22.27 133 ALA A O 1
ATOM 1051 N N . GLU A 1 134 ? 30.078 7.691 -34.375 1 23.83 134 GLU A N 1
ATOM 1052 C CA . GLU A 1 134 ? 29.562 7.785 -35.75 1 23.83 134 GLU A CA 1
ATOM 1053 C C . GLU A 1 134 ? 30.609 8.367 -36.688 1 23.83 134 GLU A C 1
ATOM 1055 O O . GLU A 1 134 ? 31.25 9.367 -36.375 1 23.83 134 GLU A O 1
ATOM 1060 N N . ALA A 1 135 ? 31.219 7.562 -37.531 1 23.97 135 ALA A N 1
ATOM 1061 C CA . ALA A 1 135 ? 31.734 8.016 -38.812 1 23.97 135 ALA A CA 1
ATOM 1062 C C . ALA A 1 135 ? 30.766 8.984 -39.469 1 23.97 135 ALA A C 1
ATOM 1064 O O . ALA A 1 135 ? 29.562 8.961 -39.219 1 23.97 135 ALA A O 1
ATOM 1065 N N . GLU A 1 136 ? 31.234 9.93 -40.344 1 23.59 136 GLU A N 1
ATOM 1066 C CA . GLU A 1 136 ? 30.828 11.211 -40.906 1 23.59 136 GLU A CA 1
ATOM 1067 C C . GLU A 1 136 ? 29.578 11.062 -41.781 1 23.59 136 GLU A C 1
ATOM 1069 O O . GLU A 1 136 ? 29.156 12.008 -42.438 1 23.59 136 GLU A O 1
ATOM 1074 N N . GLU A 1 137 ? 29.156 9.812 -42.188 1 25.23 137 GLU A N 1
ATOM 1075 C CA . GLU A 1 137 ? 28.391 10.031 -43.406 1 25.23 137 GLU A CA 1
ATOM 1076 C C . GLU A 1 137 ? 27.203 10.961 -43.156 1 25.23 137 GLU A C 1
ATOM 1078 O O . GLU A 1 137 ? 26.75 11.117 -42.031 1 25.23 137 GLU A O 1
ATOM 1083 N N . THR A 1 138 ? 26.453 11.414 -44.344 1 23.88 138 THR A N 1
ATOM 1084 C CA . THR A 1 138 ? 25.281 12.242 -44.594 1 23.88 138 THR A CA 1
ATOM 1085 C C . THR A 1 138 ? 24.125 11.844 -43.688 1 23.88 138 THR A C 1
ATOM 1087 O O . THR A 1 138 ? 23.562 10.75 -43.844 1 23.88 138 THR A O 1
ATOM 1090 N N . ALA A 1 139 ? 24.047 12.43 -42.469 1 25.11 139 ALA A N 1
ATOM 1091 C CA . ALA A 1 139 ? 23.734 12.281 -41.062 1 25.11 139 ALA A C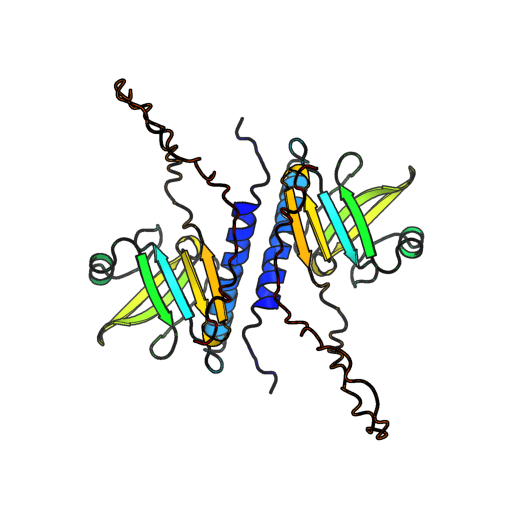A 1
ATOM 1092 C C . ALA A 1 139 ? 22.25 12.508 -40.781 1 25.11 139 ALA A C 1
ATOM 1094 O O . ALA A 1 139 ? 21.781 13.648 -40.75 1 25.11 139 ALA A O 1
ATOM 1095 N N . ALA A 1 140 ? 21.391 11.633 -41.625 1 24.52 140 ALA A N 1
ATOM 1096 C CA . ALA A 1 140 ? 19.969 11.93 -41.5 1 24.52 140 ALA A CA 1
ATOM 1097 C C . ALA A 1 140 ? 19.547 12.062 -40.062 1 24.52 140 ALA A C 1
ATOM 1099 O O . ALA A 1 140 ? 20.062 11.344 -39.188 1 24.52 140 ALA A O 1
ATOM 1100 N N . THR A 1 141 ? 19.047 13.273 -39.625 1 22.64 141 THR A N 1
ATOM 1101 C CA . THR A 1 141 ? 18.688 13.852 -38.344 1 22.64 141 THR A CA 1
ATOM 1102 C C . THR A 1 141 ? 17.672 12.969 -37.625 1 22.64 141 THR A C 1
ATOM 1104 O O . THR A 1 141 ? 16.547 12.805 -38.094 1 22.64 141 THR A O 1
ATOM 1107 N N . PRO A 1 142 ? 18.203 11.758 -37.094 1 23.91 142 PRO A N 1
ATOM 1108 C CA . PRO A 1 142 ? 17.281 10.844 -36.406 1 23.91 142 PRO A CA 1
ATOM 1109 C C . PRO A 1 142 ? 16.469 11.539 -35.312 1 23.91 142 PRO A C 1
ATOM 1111 O O . PRO A 1 142 ? 16.953 12.477 -34.688 1 23.91 142 PRO A O 1
ATOM 1114 N N . VAL A 1 143 ? 15.172 11.406 -35.5 1 21.27 143 VAL A N 1
ATOM 1115 C CA . VAL A 1 143 ? 14.086 11.914 -34.688 1 21.27 143 VAL A CA 1
ATOM 1116 C C . VAL A 1 143 ? 14.344 11.555 -33.219 1 21.27 143 VAL A C 1
ATOM 1118 O O . VAL A 1 143 ? 15.07 10.594 -32.938 1 21.27 143 VAL A O 1
ATOM 1121 N N . THR A 1 144 ? 13.922 12.438 -32.344 1 22.28 144 THR A N 1
ATOM 1122 C CA . THR A 1 144 ? 13.938 12.898 -30.953 1 22.28 144 THR A CA 1
ATOM 1123 C C . THR A 1 144 ? 13.5 11.789 -30.016 1 22.28 144 THR A C 1
ATOM 1125 O O . THR A 1 144 ? 12.484 11.125 -30.25 1 22.28 144 THR A O 1
ATOM 1128 N N . ASP A 1 145 ? 14.438 11.328 -29.125 1 24.67 145 ASP A N 1
ATOM 1129 C CA . ASP A 1 145 ? 14.609 10.422 -28 1 24.67 145 ASP A CA 1
ATOM 1130 C C . ASP A 1 145 ? 13.555 10.68 -26.922 1 24.67 145 ASP A C 1
ATOM 1132 O O . ASP A 1 145 ? 13.484 11.766 -26.359 1 24.67 145 ASP A O 1
ATOM 1136 N N . ILE A 1 146 ? 12.359 10.125 -27.125 1 23.55 146 ILE A N 1
ATOM 1137 C CA . ILE A 1 146 ? 11.305 10.242 -26.141 1 23.55 146 ILE A CA 1
ATOM 1138 C C . ILE A 1 146 ? 11.797 9.727 -24.781 1 23.55 146 ILE A C 1
ATOM 1140 O O . ILE A 1 146 ? 12.258 8.594 -24.672 1 23.55 146 ILE A O 1
ATOM 1144 N N . PRO A 1 147 ? 12.164 10.688 -23.906 1 26.8 147 PRO A N 1
ATOM 1145 C CA . PRO A 1 147 ? 12.781 10.445 -22.609 1 26.8 147 PRO A CA 1
ATOM 1146 C C . PRO A 1 147 ? 11.984 9.453 -21.75 1 26.8 147 PRO A C 1
ATOM 1148 O O . PRO A 1 147 ? 10.766 9.336 -21.906 1 26.8 147 PRO A O 1
ATOM 1151 N N . ALA A 1 148 ? 12.617 8.438 -21.172 1 27.31 148 ALA A N 1
ATOM 1152 C CA . ALA A 1 148 ? 12.305 7.301 -20.312 1 27.31 148 ALA A CA 1
ATOM 1153 C C . ALA A 1 148 ? 11.688 7.766 -19 1 27.31 148 ALA A C 1
ATOM 1155 O O . ALA A 1 148 ? 12.289 7.598 -17.938 1 27.31 148 ALA A O 1
ATOM 1156 N N . ASP A 1 149 ? 10.953 8.883 -19 1 27.14 149 ASP A N 1
ATOM 1157 C CA . ASP A 1 149 ? 10.453 9.297 -17.688 1 27.14 149 ASP A CA 1
ATOM 1158 C C . ASP A 1 149 ? 9.633 8.18 -17.047 1 27.14 149 ASP A C 1
ATOM 1160 O O . ASP A 1 149 ? 8.688 7.664 -17.641 1 27.14 149 ASP A O 1
ATOM 1164 N N . ALA A 1 150 ? 10.227 7.473 -16.125 1 29.2 150 ALA A N 1
ATOM 1165 C CA . ALA A 1 150 ? 9.836 6.336 -15.297 1 29.2 150 ALA A CA 1
ATOM 1166 C C . ALA A 1 150 ? 8.516 6.609 -14.586 1 29.2 150 ALA A C 1
ATOM 1168 O O . ALA A 1 150 ? 8.5 7.195 -13.5 1 29.2 150 ALA A O 1
ATOM 1169 N N . GLU A 1 151 ? 7.508 7.152 -15.312 1 27.98 151 GLU A N 1
ATOM 1170 C CA . GLU A 1 151 ? 6.215 7.348 -14.672 1 27.98 151 GLU A CA 1
ATOM 1171 C C . GLU A 1 151 ? 5.613 6.02 -14.219 1 27.98 151 GLU A C 1
ATOM 1173 O O . GLU A 1 151 ? 5.574 5.059 -14.992 1 27.98 151 GLU A O 1
ATOM 1178 N N . GLY A 1 152 ? 5.824 5.668 -12.961 1 30.89 152 GLY A N 1
ATOM 1179 C CA . GLY A 1 152 ? 5.156 4.508 -12.391 1 30.89 152 GLY A CA 1
ATOM 1180 C C . GLY A 1 152 ? 3.688 4.426 -12.758 1 30.89 152 GLY A C 1
ATOM 1181 O O . GLY A 1 152 ? 2.861 5.148 -12.203 1 30.89 152 GLY A O 1
ATOM 1182 N N . LYS A 1 153 ? 3.42 4.309 -14.016 1 30.27 153 LYS A N 1
ATOM 1183 C CA . LYS A 1 153 ? 2.043 4.211 -14.492 1 30.27 153 LYS A CA 1
ATOM 1184 C C . LYS A 1 153 ? 1.357 2.965 -13.938 1 30.27 153 LYS A C 1
ATOM 1186 O O . LYS A 1 153 ? 1.785 1.84 -14.211 1 30.27 153 LYS A O 1
ATOM 1191 N N . VAL A 1 154 ? 0.834 3.074 -12.773 1 31.77 154 VAL A N 1
ATOM 1192 C CA . VAL A 1 154 ? -0.145 2.037 -12.461 1 31.77 154 VAL A CA 1
ATOM 1193 C C . VAL A 1 154 ? -1.239 2.027 -13.531 1 31.77 154 VAL A C 1
ATOM 1195 O O . VAL A 1 154 ? -1.945 3.021 -13.711 1 31.77 154 VAL A O 1
ATOM 1198 N N . ILE A 1 155 ? -1.016 1.444 -14.625 1 29.55 155 ILE A N 1
ATOM 1199 C CA . ILE A 1 155 ? -2.023 1.339 -15.68 1 29.55 155 ILE A CA 1
ATOM 1200 C C . ILE A 1 155 ? -3.141 0.402 -15.227 1 29.55 155 ILE A C 1
ATOM 1202 O O . ILE A 1 155 ? -2.902 -0.778 -14.961 1 29.55 155 ILE A O 1
ATOM 1206 N N . ALA A 1 156 ? -4.105 0.951 -14.555 1 31.28 156 ALA A N 1
ATOM 1207 C CA . ALA A 1 156 ? -5.32 0.139 -14.531 1 31.28 156 ALA A CA 1
ATOM 1208 C C . ALA A 1 156 ? -5.766 -0.22 -15.945 1 31.28 156 ALA A C 1
ATOM 1210 O O . ALA A 1 156 ? -5.855 0.651 -16.812 1 31.28 156 ALA A O 1
ATOM 1211 N N . LEU A 1 157 ? -5.492 -1.421 -16.328 1 32.06 157 LEU A N 1
ATOM 1212 C CA . LEU A 1 157 ? -5.777 -1.993 -17.641 1 32.06 157 LEU A CA 1
ATOM 1213 C C . LEU A 1 157 ? -7.25 -1.832 -18 1 32.06 157 LEU A C 1
ATOM 1215 O O . LEU A 1 157 ? -8.109 -2.463 -17.391 1 32.06 157 LEU A O 1
ATOM 1219 N N . ASP A 1 158 ? -7.762 -0.659 -18.047 1 31.44 158 ASP A N 1
ATOM 1220 C CA . ASP A 1 158 ? -9.031 -0.573 -18.766 1 31.44 158 ASP A CA 1
ATOM 1221 C C . ASP A 1 158 ? -8.914 -1.153 -20.172 1 31.44 158 ASP A C 1
ATOM 1223 O O . ASP A 1 158 ? -9.781 -0.922 -21.016 1 31.44 158 ASP A O 1
ATOM 1227 N N . ALA A 1 159 ? -7.844 -1.728 -20.516 1 29.98 159 ALA A N 1
ATOM 1228 C CA . ALA A 1 159 ? -7.785 -2 -21.938 1 29.98 159 ALA A CA 1
ATOM 1229 C C . ALA A 1 159 ? -8.844 -3.025 -22.344 1 29.98 159 ALA A C 1
ATOM 1231 O O . ALA A 1 159 ? -8.852 -3.492 -23.484 1 29.98 159 ALA A O 1
ATOM 1232 N N . PHE A 1 160 ? -9.484 -3.699 -21.516 1 29.23 160 PHE A N 1
ATOM 1233 C CA . PHE A 1 160 ? -10.242 -4.754 -22.172 1 29.23 160 PHE A CA 1
ATOM 1234 C C . PHE A 1 160 ? -11.531 -4.203 -22.766 1 29.23 160 PHE A C 1
ATOM 1236 O O . PHE A 1 160 ? -12.57 -4.184 -22.094 1 29.23 160 PHE A O 1
ATOM 1243 N N . ARG A 1 161 ? -11.477 -3.053 -23.297 1 25.03 161 ARG A N 1
ATOM 1244 C CA . ARG A 1 161 ? -12.695 -2.713 -24.031 1 25.03 161 ARG A CA 1
ATOM 1245 C C . ARG A 1 161 ? -13.078 -3.828 -25 1 25.03 161 ARG A C 1
ATOM 1247 O O . ARG A 1 161 ? -12.219 -4.391 -25.688 1 25.03 161 ARG A O 1
ATOM 1254 N N . LYS A 1 162 ? -14.508 -4.004 -25 1 26.42 162 LYS A N 1
ATOM 1255 C CA . LYS A 1 162 ? -15.242 -4.793 -25.984 1 26.42 162 LYS A CA 1
ATOM 1256 C C . LYS A 1 162 ? -14.797 -4.449 -27.391 1 26.42 162 LYS A C 1
ATOM 1258 O O . LYS A 1 162 ? -14.703 -3.275 -27.75 1 26.42 162 LYS A O 1
ATOM 1263 N N . LYS A 1 163 ? -14.094 -5.516 -27.984 1 25.23 163 LYS A N 1
ATOM 1264 C CA . LYS A 1 163 ? -14.359 -5.484 -29.422 1 25.23 163 LYS A CA 1
ATOM 1265 C C . LYS A 1 163 ? -15.859 -5.398 -29.703 1 25.23 163 LYS A C 1
ATOM 1267 O O . LYS A 1 163 ? -16.672 -5.977 -28.969 1 25.23 163 LYS A O 1
ATOM 1272 N N . MET B 1 1 ? -26.828 -10.906 0.834 1 31.36 1 MET B N 1
ATOM 1273 C CA . MET B 1 1 ? -25.594 -11.68 0.768 1 31.36 1 MET B CA 1
ATOM 1274 C C . MET B 1 1 ? -24.375 -10.766 0.792 1 31.36 1 MET B C 1
ATOM 1276 O O . MET B 1 1 ? -24.297 -9.805 0.021 1 31.36 1 MET B O 1
ATOM 1280 N N . SER B 1 2 ? -23.922 -10.398 1.823 1 39.31 2 SER B N 1
ATOM 1281 C CA . SER B 1 2 ? -22.797 -9.469 1.895 1 39.31 2 SER B CA 1
ATOM 1282 C C . SER B 1 2 ? -21.766 -9.766 0.819 1 39.31 2 SER B C 1
ATOM 1284 O O . SER B 1 2 ? -21.188 -10.852 0.792 1 39.31 2 SER B O 1
ATOM 1286 N N . GLU B 1 3 ? -21.938 -9.711 -0.428 1 45.44 3 GLU B N 1
ATOM 1287 C CA . GLU B 1 3 ? -21.094 -10.156 -1.531 1 45.44 3 GLU B CA 1
ATOM 1288 C C . GLU B 1 3 ? -19.609 -9.977 -1.195 1 45.44 3 GLU B C 1
ATOM 1290 O O . GLU B 1 3 ? -19.156 -8.852 -0.997 1 45.44 3 GLU B O 1
ATOM 1295 N N . ASP B 1 4 ? -19.094 -10.852 -0.233 1 56.56 4 ASP B N 1
ATOM 1296 C CA . ASP B 1 4 ? -17.766 -11.094 0.308 1 56.56 4 ASP B CA 1
ATOM 1297 C C . ASP B 1 4 ? -16.688 -10.938 -0.772 1 56.56 4 ASP B C 1
ATOM 1299 O O . ASP B 1 4 ? -16.266 -11.922 -1.373 1 56.56 4 ASP B O 1
ATOM 1303 N N . THR B 1 5 ? -16.719 -9.828 -1.546 1 77.94 5 THR B N 1
ATOM 1304 C CA . THR B 1 5 ? -16.016 -9.57 -2.795 1 77.94 5 THR B CA 1
ATOM 1305 C C . THR B 1 5 ? -14.664 -8.914 -2.525 1 77.94 5 THR B C 1
ATOM 1307 O O . THR B 1 5 ? -14.43 -8.391 -1.433 1 77.94 5 THR B O 1
ATOM 1310 N N . LEU B 1 6 ? -13.617 -9.352 -3.104 1 92.69 6 LEU B N 1
ATOM 1311 C CA . LEU B 1 6 ? -12.328 -8.664 -3.158 1 92.69 6 LEU B CA 1
ATOM 1312 C C . LEU B 1 6 ? -12.5 -7.211 -3.578 1 92.69 6 LEU B C 1
ATOM 1314 O O . LEU B 1 6 ? -12.695 -6.922 -4.762 1 92.69 6 LEU B O 1
ATOM 1318 N N . ARG B 1 7 ? -12.594 -6.277 -2.494 1 93.5 7 ARG B N 1
ATOM 1319 C CA . ARG B 1 7 ? -12.672 -4.844 -2.768 1 93.5 7 ARG B CA 1
ATOM 1320 C C . ARG B 1 7 ? -11.297 -4.266 -3.062 1 93.5 7 ARG B C 1
ATOM 1322 O O . ARG B 1 7 ? -10.703 -3.584 -2.219 1 93.5 7 ARG B O 1
ATOM 1329 N N . TYR B 1 8 ? -10.906 -4.375 -4.344 1 96 8 TYR B N 1
ATOM 1330 C CA . TYR B 1 8 ? -9.57 -3.941 -4.734 1 96 8 TYR B CA 1
ATOM 1331 C C . TYR B 1 8 ? -9.414 -2.434 -4.566 1 96 8 TYR B C 1
ATOM 1333 O O . TYR B 1 8 ? -8.328 -1.948 -4.242 1 96 8 TYR B O 1
ATOM 1341 N N . ASP B 1 9 ? -10.523 -1.713 -4.766 1 93.5 9 ASP B N 1
ATOM 1342 C CA . ASP B 1 9 ? -10.469 -0.263 -4.609 1 93.5 9 ASP B CA 1
ATOM 1343 C C . ASP B 1 9 ? -10.078 0.12 -3.184 1 93.5 9 ASP B C 1
ATOM 1345 O O . ASP B 1 9 ? -9.195 0.951 -2.979 1 93.5 9 ASP B O 1
ATOM 1349 N N . LYS B 1 10 ? -10.641 -0.543 -2.193 1 94.5 10 LYS B N 1
ATOM 1350 C CA . LYS B 1 10 ? -10.328 -0.273 -0.792 1 94.5 10 LYS B CA 1
ATOM 1351 C C . LYS B 1 10 ? -8.93 -0.771 -0.436 1 94.5 10 LYS B C 1
ATOM 1353 O O . LYS B 1 10 ? -8.203 -0.113 0.311 1 94.5 10 LYS B O 1
ATOM 1358 N N . MET B 1 11 ? -8.57 -1.846 -1 1 96.62 11 MET B N 1
ATOM 1359 C CA . MET B 1 11 ? -7.258 -2.418 -0.714 1 96.62 11 MET B CA 1
ATOM 1360 C C . MET B 1 11 ? -6.145 -1.51 -1.229 1 96.62 11 MET B C 1
ATOM 1362 O O . MET B 1 11 ? -5.152 -1.28 -0.535 1 96.62 11 MET B O 1
ATOM 1366 N N . VAL B 1 12 ? -6.391 -1.02 -2.445 1 96.94 12 VAL B N 1
ATOM 1367 C CA . VAL B 1 12 ? -5.406 -0.132 -3.053 1 96.94 12 VAL B CA 1
ATOM 1368 C C . VAL B 1 12 ? -5.297 1.154 -2.236 1 96.94 12 VAL B C 1
ATOM 1370 O O . VAL B 1 12 ? -4.191 1.614 -1.938 1 96.94 12 VAL B O 1
ATOM 1373 N N . GLU B 1 13 ? -6.332 1.683 -1.884 1 95.31 13 GLU B N 1
ATOM 1374 C CA . GLU B 1 13 ? -6.34 2.922 -1.11 1 95.31 13 GLU B CA 1
ATOM 1375 C C . GLU B 1 13 ? -5.617 2.746 0.22 1 95.31 13 GLU B C 1
ATOM 1377 O O . GLU B 1 13 ? -4.777 3.572 0.589 1 95.31 13 GLU B O 1
ATOM 1382 N N . ASP B 1 14 ? -5.992 1.718 0.872 1 96.12 14 ASP B N 1
ATOM 1383 C CA . ASP B 1 14 ? -5.355 1.438 2.156 1 96.12 14 ASP B CA 1
ATOM 1384 C C . ASP B 1 14 ? -3.855 1.219 1.991 1 96.12 14 ASP B C 1
ATOM 1386 O O . ASP B 1 14 ? -3.062 1.652 2.83 1 96.12 14 ASP B O 1
ATOM 1390 N N . ALA B 1 15 ? -3.521 0.508 0.957 1 97.75 15 ALA B N 1
ATOM 1391 C CA . ALA B 1 15 ? -2.105 0.291 0.674 1 97.75 15 ALA B CA 1
ATOM 1392 C C . ALA B 1 15 ? -1.377 1.616 0.471 1 97.75 15 ALA B C 1
ATOM 1394 O O . ALA B 1 15 ? -0.32 1.848 1.062 1 97.75 15 ALA B O 1
ATOM 1395 N N . LEU B 1 16 ? -1.978 2.498 -0.278 1 97.94 16 LEU B N 1
ATOM 1396 C CA . LEU B 1 16 ? -1.331 3.762 -0.616 1 97.94 16 LEU B CA 1
ATOM 1397 C C . LEU B 1 16 ? -1.308 4.699 0.586 1 97.94 16 LEU B C 1
ATOM 1399 O O . LEU B 1 16 ? -0.429 5.559 0.692 1 97.94 16 LEU B O 1
ATOM 1403 N N . ARG B 1 17 ? -2.207 4.555 1.51 1 97.5 17 ARG B N 1
ATOM 1404 C CA . ARG B 1 17 ? -2.119 5.277 2.773 1 97.5 17 ARG B CA 1
ATOM 1405 C C . ARG B 1 17 ? -0.846 4.91 3.527 1 97.5 17 ARG B C 1
ATOM 1407 O O . ARG B 1 17 ? -0.295 5.73 4.262 1 97.5 17 ARG B O 1
ATOM 1414 N N . GLY B 1 18 ? -0.408 3.723 3.273 1 97.81 18 GLY B N 1
ATOM 1415 C CA . GLY B 1 18 ? 0.839 3.275 3.871 1 97.81 18 GLY B CA 1
ATOM 1416 C C . GLY B 1 18 ? 2.047 4.055 3.385 1 97.81 18 GLY B C 1
ATOM 1417 O O . GLY B 1 18 ? 3.047 4.168 4.098 1 97.81 18 GLY B O 1
ATOM 1418 N N . VAL B 1 19 ? 1.946 4.582 2.207 1 98.19 19 VAL B N 1
ATOM 1419 C CA . VAL B 1 19 ? 3.035 5.395 1.672 1 98.19 19 VAL B CA 1
ATOM 1420 C C . VAL B 1 19 ? 3.164 6.68 2.482 1 98.19 19 VAL B C 1
ATOM 1422 O O . VAL B 1 19 ? 4.273 7.109 2.805 1 98.19 19 VAL B O 1
ATOM 1425 N N . VAL B 1 20 ? 2.055 7.227 2.824 1 98.44 20 VAL B N 1
ATOM 1426 C CA . VAL B 1 20 ? 2.053 8.422 3.666 1 98.44 20 VAL B CA 1
ATOM 1427 C C . VAL B 1 20 ? 2.699 8.102 5.012 1 98.44 20 VAL B C 1
ATOM 1429 O O . VAL B 1 20 ? 3.57 8.844 5.477 1 98.44 20 VAL B O 1
ATOM 1432 N N . ARG B 1 21 ? 2.277 7.031 5.59 1 98.69 21 ARG B N 1
ATOM 1433 C CA . ARG B 1 21 ? 2.824 6.609 6.875 1 98.69 21 ARG B CA 1
ATOM 1434 C C . ARG B 1 21 ? 4.336 6.414 6.789 1 98.69 21 ARG B C 1
ATOM 1436 O O . ARG B 1 21 ? 5.07 6.844 7.68 1 98.69 21 ARG B O 1
ATOM 1443 N N . GLU B 1 22 ? 4.734 5.793 5.742 1 98 22 GLU B N 1
ATOM 1444 C CA . GLU B 1 22 ? 6.164 5.527 5.59 1 98 22 GLU B CA 1
ATOM 1445 C C . GLU B 1 22 ? 6.949 6.82 5.414 1 98 22 GLU B C 1
ATOM 1447 O O . GLU B 1 22 ? 8 7.008 6.031 1 98 22 GLU B O 1
ATOM 1452 N N . ALA B 1 23 ? 6.461 7.699 4.59 1 97.94 23 ALA B N 1
ATOM 1453 C CA . ALA B 1 23 ? 7.129 8.984 4.375 1 97.94 23 ALA B CA 1
ATOM 1454 C C . ALA B 1 23 ? 7.258 9.758 5.68 1 97.94 23 ALA B C 1
ATOM 1456 O O . ALA B 1 23 ? 8.32 10.312 5.977 1 97.94 23 ALA B O 1
ATOM 1457 N N . LEU B 1 24 ? 6.188 9.766 6.461 1 98.5 24 LEU B N 1
ATOM 1458 C CA . LEU B 1 24 ? 6.203 10.5 7.723 1 98.5 24 LEU B CA 1
ATOM 1459 C C . LEU B 1 24 ? 7.109 9.805 8.742 1 98.5 24 LEU B C 1
ATOM 1461 O O . LEU B 1 24 ? 7.75 10.469 9.555 1 98.5 24 LEU B O 1
ATOM 1465 N N . THR B 1 25 ? 7.164 8.508 8.711 1 98.38 25 THR B N 1
ATOM 1466 C CA . THR B 1 25 ? 8.039 7.75 9.594 1 98.38 25 THR B CA 1
ATOM 1467 C C . THR B 1 25 ? 9.508 8.094 9.328 1 98.38 25 THR B C 1
ATOM 1469 O O . THR B 1 25 ? 10.266 8.344 10.266 1 98.38 25 THR B O 1
ATOM 1472 N N . ILE B 1 26 ? 9.844 8.078 8.062 1 97 26 ILE B N 1
ATOM 1473 C CA . ILE B 1 26 ? 11.203 8.422 7.68 1 97 26 ILE B CA 1
ATOM 1474 C C . ILE B 1 26 ? 11.523 9.852 8.125 1 97 26 ILE B C 1
ATOM 1476 O O . ILE B 1 26 ? 12.586 10.109 8.688 1 97 26 ILE B O 1
ATOM 1480 N N . THR B 1 27 ? 10.617 10.711 7.922 1 96.94 27 THR B N 1
ATOM 1481 C CA . THR B 1 27 ? 10.789 12.109 8.281 1 96.94 27 THR B CA 1
ATOM 1482 C C . THR B 1 27 ? 10.914 12.273 9.789 1 96.94 27 THR B C 1
ATOM 1484 O O . THR B 1 27 ? 11.695 13.102 10.266 1 96.94 27 THR B O 1
ATOM 1487 N N . ALA B 1 28 ? 10.086 11.539 10.531 1 97.38 28 ALA B N 1
ATOM 1488 C CA . ALA B 1 28 ? 10.156 11.602 11.984 1 97.38 28 ALA B CA 1
ATOM 1489 C C . ALA B 1 28 ? 11.523 11.156 12.492 1 97.38 28 ALA B C 1
ATOM 1491 O O . ALA B 1 28 ? 12.023 11.688 13.492 1 97.38 28 ALA B O 1
ATOM 1492 N N . ARG B 1 29 ? 12.078 10.234 11.836 1 95.38 29 ARG B N 1
ATOM 1493 C CA . ARG B 1 29 ? 13.352 9.664 12.242 1 95.38 29 ARG B CA 1
ATOM 1494 C C . ARG B 1 29 ? 14.516 10.539 11.789 1 95.38 29 ARG B C 1
ATOM 1496 O O . ARG B 1 29 ? 15.422 10.836 12.57 1 95.38 29 ARG B O 1
ATOM 1503 N N . ASP B 1 30 ? 14.414 11.039 10.555 1 93.69 30 ASP B N 1
ATOM 1504 C CA . ASP B 1 30 ? 15.602 11.617 9.93 1 93.69 30 ASP B CA 1
ATOM 1505 C C . ASP B 1 30 ? 15.414 13.109 9.656 1 93.69 30 ASP B C 1
ATOM 1507 O O . ASP B 1 30 ? 16.359 13.797 9.273 1 93.69 30 ASP B O 1
ATOM 1511 N N . GLY B 1 31 ? 14.266 13.57 9.93 1 93.62 31 GLY B N 1
ATOM 1512 C CA . GLY B 1 31 ? 13.969 14.922 9.477 1 93.62 31 GLY B CA 1
ATOM 1513 C C . GLY B 1 31 ? 13.688 15.008 7.988 1 93.62 31 GLY B C 1
ATOM 1514 O O . GLY B 1 31 ? 13.641 13.984 7.301 1 93.62 31 GLY B O 1
ATOM 1515 N N . LEU B 1 32 ? 13.336 16.156 7.516 1 92.56 32 LEU B N 1
ATOM 1516 C CA . LEU B 1 32 ? 13.055 16.375 6.098 1 92.56 32 LEU B CA 1
ATOM 1517 C C . LEU B 1 32 ? 14.352 16.484 5.305 1 92.56 32 LEU B C 1
ATOM 1519 O O . LEU B 1 32 ? 15.273 17.203 5.699 1 92.56 32 LEU B O 1
ATOM 1523 N N . PHE B 1 33 ? 14.438 15.75 4.273 1 88.31 33 PHE B N 1
ATOM 1524 C CA . PHE B 1 33 ? 15.617 15.781 3.416 1 88.31 33 PHE B CA 1
ATOM 1525 C C . PHE B 1 33 ? 15.453 16.844 2.324 1 88.31 33 PHE B C 1
ATOM 1527 O O . PHE B 1 33 ? 14.383 16.969 1.74 1 88.31 33 PHE B O 1
ATOM 1534 N N . GLY B 1 34 ? 16.562 17.531 2.086 1 90.88 34 GLY B N 1
ATOM 1535 C CA . GLY B 1 34 ? 16.562 18.453 0.964 1 90.88 34 GLY B CA 1
ATOM 1536 C C . GLY B 1 34 ? 15.406 19.438 0.989 1 90.88 34 GLY B C 1
ATOM 1537 O O . GLY B 1 34 ? 15.172 20.094 1.997 1 90.88 34 GLY B O 1
ATOM 1538 N N . ASP B 1 35 ? 14.625 19.391 -0.221 1 93.44 35 ASP B N 1
ATOM 1539 C CA . ASP B 1 35 ? 13.531 20.344 -0.358 1 93.44 35 ASP B CA 1
ATOM 1540 C C . ASP B 1 35 ? 12.188 19.672 -0.102 1 93.44 35 ASP B C 1
ATOM 1542 O O . ASP B 1 35 ? 11.133 20.234 -0.412 1 93.44 35 ASP B O 1
ATOM 1546 N N . HIS B 1 36 ? 12.25 18.531 0.395 1 95.62 36 HIS B N 1
ATOM 1547 C CA . HIS B 1 36 ? 11.016 17.828 0.671 1 95.62 36 HIS B CA 1
ATOM 1548 C C . HIS B 1 36 ? 10.164 18.562 1.702 1 95.62 36 HIS B C 1
ATOM 1550 O O . HIS B 1 36 ? 10.703 19.109 2.67 1 95.62 36 HIS B O 1
ATOM 1556 N N . HIS B 1 37 ? 8.992 18.703 1.482 1 97.31 37 HIS B N 1
ATOM 1557 C CA . HIS B 1 37 ? 7.949 19.156 2.389 1 97.31 37 HIS B CA 1
ATOM 1558 C C . HIS B 1 37 ? 6.594 18.562 2.016 1 97.31 37 HIS B C 1
ATOM 1560 O O . HIS B 1 37 ? 6.371 18.203 0.861 1 97.31 37 HIS B O 1
ATOM 1566 N N . PHE B 1 38 ? 5.758 18.516 3.051 1 98.25 38 PHE B N 1
ATOM 1567 C CA . PHE B 1 38 ? 4.531 17.75 2.818 1 98.25 38 PHE B CA 1
ATOM 1568 C C . PHE B 1 38 ? 3.307 18.641 3.012 1 98.25 38 PHE B C 1
ATOM 1570 O O . PHE B 1 38 ? 3.266 19.453 3.93 1 98.25 38 PHE B O 1
ATOM 1577 N N . TYR B 1 39 ? 2.4 18.469 2.107 1 98.56 39 TYR B N 1
ATOM 1578 C CA . TYR B 1 39 ? 1.021 18.875 2.34 1 98.56 39 TYR B CA 1
ATOM 1579 C C . TYR B 1 39 ? 0.152 17.688 2.725 1 98.56 39 TYR B C 1
ATOM 1581 O O . TYR B 1 39 ? 0.158 16.656 2.041 1 98.56 39 TYR B O 1
ATOM 1589 N N . ILE B 1 40 ? -0.555 17.828 3.812 1 98.69 40 ILE B N 1
ATOM 1590 C CA . ILE B 1 40 ? -1.451 16.766 4.262 1 98.69 40 ILE B CA 1
ATOM 1591 C C . ILE B 1 40 ? -2.844 17.344 4.512 1 98.69 40 ILE B C 1
ATOM 1593 O O . ILE B 1 40 ? -3.006 18.266 5.312 1 98.69 40 ILE B O 1
ATOM 1597 N N . THR B 1 41 ? -3.785 16.844 3.789 1 98.5 41 THR B N 1
ATOM 1598 C CA . THR B 1 41 ?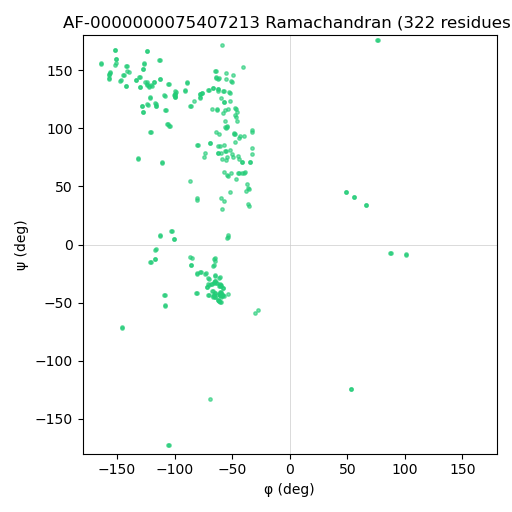 -5.184 17.219 3.965 1 98.5 41 THR B CA 1
ATOM 1599 C C . THR B 1 41 ? -5.961 16.125 4.672 1 98.5 41 THR B C 1
ATOM 1601 O O . THR B 1 41 ? -5.777 14.938 4.379 1 98.5 41 THR B O 1
ATOM 1604 N N . PHE B 1 42 ? -6.844 16.484 5.617 1 98.25 42 PHE B N 1
ATOM 1605 C CA . PHE B 1 42 ? -7.598 15.469 6.348 1 98.25 42 PHE B CA 1
ATOM 1606 C C . PHE B 1 42 ? -8.945 16.016 6.801 1 98.25 42 PHE B C 1
ATOM 1608 O O . PHE B 1 42 ? -9.133 17.234 6.867 1 98.25 42 PHE B O 1
ATOM 1615 N N . ARG B 1 43 ? -9.805 15.109 7.074 1 97.56 43 ARG B N 1
ATOM 1616 C CA . ARG B 1 43 ? -11.109 15.461 7.637 1 97.56 43 ARG B CA 1
ATOM 1617 C C . ARG B 1 43 ? -10.984 15.812 9.117 1 97.56 43 ARG B C 1
ATOM 1619 O O . ARG B 1 43 ? -10.516 14.992 9.914 1 97.56 43 ARG B O 1
ATOM 1626 N N . THR B 1 44 ? -11.555 16.938 9.516 1 97.38 44 THR B N 1
ATOM 1627 C CA . THR B 1 44 ? -11.305 17.453 10.852 1 97.38 44 THR B CA 1
ATOM 1628 C C . THR B 1 44 ? -12.258 16.844 11.867 1 97.38 44 THR B C 1
ATOM 1630 O O . THR B 1 44 ? -12.023 16.906 13.078 1 97.38 44 THR B O 1
ATOM 1633 N N . ARG B 1 45 ? -13.281 16.141 11.383 1 95.75 45 ARG B N 1
ATOM 1634 C CA . ARG B 1 45 ? -14.266 15.586 12.312 1 95.75 45 ARG B CA 1
ATOM 1635 C C . ARG B 1 45 ? -14.195 14.062 12.32 1 95.75 45 ARG B C 1
ATOM 1637 O O . ARG B 1 45 ? -15.102 13.398 12.836 1 95.75 45 ARG B O 1
ATOM 1644 N N . PHE B 1 46 ? -13.25 13.539 11.688 1 96.06 46 PHE B N 1
ATOM 1645 C CA . PHE B 1 46 ? -13.055 12.094 11.719 1 96.06 46 PHE B CA 1
ATOM 1646 C C . PHE B 1 46 ? -12.758 11.617 13.133 1 96.06 46 PHE B C 1
ATOM 1648 O O . PHE B 1 46 ? -12.031 12.281 13.883 1 96.06 46 PHE B O 1
ATOM 1655 N N . PRO B 1 47 ? -13.273 10.492 13.453 1 96.31 47 PRO B N 1
ATOM 1656 C CA . PRO B 1 47 ? -12.984 9.961 14.781 1 96.31 47 PRO B CA 1
ATOM 1657 C C . PRO B 1 47 ? -11.484 9.805 15.047 1 96.31 47 PRO B C 1
ATOM 1659 O O . PRO B 1 47 ? -10.758 9.266 14.195 1 96.31 47 PRO B O 1
ATOM 1662 N N . GLY B 1 48 ? -11.047 10.289 16.203 1 97.06 48 GLY B N 1
ATOM 1663 C CA . GLY B 1 48 ? -9.656 10.125 16.578 1 97.06 48 GLY B CA 1
ATOM 1664 C C . GLY B 1 48 ? -8.828 11.375 16.344 1 97.06 48 GLY B C 1
ATOM 1665 O O . GLY B 1 48 ? -7.684 11.469 16.797 1 97.06 48 GLY B O 1
ATOM 1666 N N . ILE B 1 49 ? -9.422 12.297 15.695 1 98 49 ILE B N 1
ATOM 1667 C CA . ILE B 1 49 ? -8.719 13.547 15.461 1 98 49 ILE B CA 1
ATOM 1668 C C . ILE B 1 49 ? -8.5 14.273 16.781 1 98 49 ILE B C 1
ATOM 1670 O O . ILE B 1 49 ? -9.398 14.32 17.625 1 98 49 ILE B O 1
ATOM 1674 N N . GLY B 1 50 ? -7.301 14.766 16.969 1 98.31 50 GLY B N 1
ATOM 1675 C CA . GLY B 1 50 ? -6.988 15.656 18.078 1 98.31 50 GLY B CA 1
ATOM 1676 C C . GLY B 1 50 ? -6.562 17.047 17.625 1 98.31 50 GLY B C 1
ATOM 1677 O O . GLY B 1 50 ? -5.539 17.188 16.953 1 98.31 50 GLY B O 1
ATOM 1678 N N . MET B 1 51 ? -7.312 17.984 18.031 1 96.81 51 MET B N 1
ATOM 1679 C CA . MET B 1 51 ? -6.996 19.375 17.703 1 96.81 51 MET B CA 1
ATOM 1680 C C . MET B 1 51 ? -7.77 20.344 18.594 1 96.81 51 MET B C 1
ATOM 1682 O O . MET B 1 51 ? -8.805 19.984 19.156 1 96.81 51 MET B O 1
ATOM 1686 N N . GLY B 1 52 ? -7.27 21.516 18.766 1 96 52 GLY B N 1
ATOM 1687 C CA . GLY B 1 52 ? -7.973 22.516 19.547 1 96 52 GLY B CA 1
ATOM 1688 C C . GLY B 1 52 ? -9.297 22.938 18.938 1 96 52 GLY B C 1
ATOM 1689 O O . GLY B 1 52 ? -9.445 22.938 17.703 1 96 52 GLY B O 1
ATOM 1690 N N . ASP B 1 53 ? -10.211 23.297 19.844 1 95.69 53 ASP B N 1
ATOM 1691 C CA . ASP B 1 53 ? -11.547 23.703 19.406 1 95.69 53 ASP B CA 1
ATOM 1692 C C . ASP B 1 53 ? -11.477 24.891 18.453 1 95.69 53 ASP B C 1
ATOM 1694 O O . ASP B 1 53 ? -12.25 24.969 17.5 1 95.69 53 ASP B O 1
ATOM 1698 N N . HIS B 1 54 ? -10.594 25.734 18.734 1 95.38 54 HIS B N 1
ATOM 1699 C CA . HIS B 1 54 ? -10.5 26.953 17.938 1 95.38 54 HIS B CA 1
ATOM 1700 C C . HIS B 1 54 ? -10.031 26.641 16.516 1 95.38 54 HIS B C 1
ATOM 1702 O O . HIS B 1 54 ? -10.461 27.297 15.562 1 95.38 54 HIS B O 1
ATOM 1708 N N . ILE B 1 55 ? -9.188 25.672 16.375 1 96.06 55 ILE B N 1
ATOM 1709 C CA . ILE B 1 55 ? -8.719 25.266 15.055 1 96.06 55 ILE B CA 1
ATOM 1710 C C . ILE B 1 55 ? -9.859 24.578 14.297 1 96.06 55 ILE B C 1
ATOM 1712 O O . ILE B 1 55 ? -10.094 24.859 13.125 1 96.06 55 ILE B O 1
ATOM 1716 N N . LEU B 1 56 ? -10.57 23.719 15.008 1 96 56 LEU B N 1
ATOM 1717 C CA . LEU B 1 56 ? -11.703 23.016 14.43 1 96 56 LEU B CA 1
ATOM 1718 C C . LEU B 1 56 ? -12.758 24 13.938 1 96 56 LEU B C 1
ATOM 1720 O O . LEU B 1 56 ? -13.359 23.781 12.883 1 96 56 LEU B O 1
ATOM 1724 N N . ALA B 1 57 ? -13.023 24.984 14.641 1 96.25 57 ALA B N 1
ATOM 1725 C CA . ALA B 1 57 ? -14.023 25.984 14.289 1 96.25 57 ALA B CA 1
ATOM 1726 C C . ALA B 1 57 ? -13.672 26.672 12.969 1 96.25 57 ALA B C 1
ATOM 1728 O O . ALA B 1 57 ? -14.562 27.016 12.188 1 96.25 57 ALA B O 1
ATOM 1729 N N . ARG B 1 58 ? -12.391 26.875 12.742 1 95.94 58 ARG B N 1
ATOM 1730 C CA . ARG B 1 58 ? -11.93 27.547 11.539 1 95.94 58 ARG B CA 1
ATOM 1731 C C . ARG B 1 58 ? -11.891 26.594 10.352 1 95.94 58 ARG B C 1
ATOM 1733 O O . ARG B 1 58 ? -11.969 27.031 9.195 1 95.94 58 ARG B O 1
ATOM 1740 N N . HIS B 1 59 ? -11.758 25.297 10.586 1 97.12 59 HIS B N 1
ATOM 1741 C CA . HIS B 1 59 ? -11.68 24.25 9.578 1 97.12 59 HIS B CA 1
ATOM 1742 C C . HIS B 1 59 ? -12.625 23.109 9.898 1 97.12 59 HIS B C 1
ATOM 1744 O O . HIS B 1 59 ? -12.18 21.984 10.18 1 97.12 59 HIS B O 1
ATOM 1750 N N . PRO B 1 60 ? -13.898 23.281 9.719 1 95.94 60 PRO B N 1
ATOM 1751 C CA . PRO B 1 60 ? -14.859 22.328 10.273 1 95.94 60 PRO B CA 1
ATOM 1752 C C . PRO B 1 60 ? -14.945 21.031 9.461 1 95.94 60 PRO B C 1
ATOM 1754 O O . PRO B 1 60 ? -15.367 20 9.977 1 95.94 60 PRO B O 1
ATOM 1757 N N . GLU B 1 61 ? -14.594 21.062 8.211 1 95.44 61 GLU B N 1
ATOM 1758 C CA . GLU B 1 61 ? -14.773 19.875 7.387 1 95.44 61 GLU B CA 1
ATOM 1759 C C . GLU B 1 61 ? -13.43 19.234 7.059 1 95.44 61 GLU B C 1
ATOM 1761 O O . GLU B 1 61 ? -13.281 18.016 7.191 1 95.44 61 GLU B O 1
ATOM 1766 N N . GLU B 1 62 ? -12.516 20.094 6.516 1 97.06 62 GLU B N 1
ATOM 1767 C CA . GLU B 1 62 ? -11.211 19.625 6.082 1 97.06 62 GLU B CA 1
ATOM 1768 C C . GLU B 1 62 ? -10.125 20.672 6.348 1 97.06 62 GLU B C 1
ATOM 1770 O O . GLU B 1 62 ? -10.391 21.875 6.309 1 97.06 62 GLU B O 1
ATOM 1775 N N . MET B 1 63 ? -8.945 20.172 6.676 1 97.69 63 MET B N 1
ATOM 1776 C CA . MET B 1 63 ? -7.797 21.062 6.875 1 97.69 63 MET B CA 1
ATOM 1777 C C . MET B 1 63 ? -6.57 20.531 6.145 1 97.69 63 MET B C 1
ATOM 1779 O O . MET B 1 63 ? -6.355 19.312 6.078 1 97.69 63 MET B O 1
ATOM 1783 N N . THR B 1 64 ? -5.836 21.422 5.598 1 98.19 64 THR B N 1
ATOM 1784 C CA . THR B 1 64 ? -4.523 21.094 5.055 1 98.19 64 THR B CA 1
ATOM 1785 C C . THR B 1 64 ? -3.412 21.672 5.918 1 98.19 64 THR B C 1
ATOM 1787 O O . THR B 1 64 ? -3.439 22.859 6.25 1 98.19 64 THR B O 1
ATOM 1790 N N . ILE B 1 65 ? -2.492 20.812 6.289 1 98.25 65 ILE B N 1
ATOM 1791 C CA . ILE B 1 65 ? -1.329 21.312 7.027 1 98.25 65 ILE B CA 1
ATOM 1792 C C . ILE B 1 65 ? -0.074 21.141 6.172 1 98.25 65 ILE B C 1
ATOM 1794 O O . ILE B 1 65 ? -0.055 20.359 5.227 1 98.25 65 ILE B O 1
ATOM 1798 N N . VAL B 1 66 ? 0.914 21.953 6.559 1 97.62 66 VAL B N 1
ATOM 1799 C CA . VAL B 1 66 ? 2.18 21.891 5.836 1 97.62 66 VAL B CA 1
ATOM 1800 C C . VAL B 1 66 ? 3.311 21.547 6.801 1 97.62 66 VAL B C 1
ATOM 1802 O O . VAL B 1 66 ? 3.449 22.156 7.859 1 97.62 66 VAL B O 1
ATOM 1805 N N . LEU B 1 67 ? 4.059 20.531 6.469 1 98 67 LEU B N 1
ATOM 1806 C CA . LEU B 1 67 ? 5.266 20.172 7.203 1 98 67 LEU B CA 1
ATOM 1807 C C . LEU B 1 67 ? 6.516 20.578 6.43 1 98 67 LEU B C 1
ATOM 1809 O O . LEU B 1 67 ? 6.977 19.844 5.555 1 98 67 LEU B O 1
ATOM 1813 N N . GLN B 1 68 ? 7.145 21.672 6.816 1 95.5 68 GLN B N 1
ATOM 1814 C CA . GLN B 1 68 ? 8.32 22.172 6.113 1 95.5 68 GLN B CA 1
ATOM 1815 C C . GLN B 1 68 ? 9.312 22.812 7.078 1 95.5 68 GLN B C 1
ATOM 1817 O O . GLN B 1 68 ? 10.367 22.25 7.367 1 95.5 68 GLN B O 1
ATOM 1822 N N . HIS B 1 69 ? 9.016 24 7.637 1 89.44 69 HIS B N 1
ATOM 1823 C CA . HIS B 1 69 ? 9.945 24.734 8.5 1 89.44 69 HIS B CA 1
ATOM 1824 C C . HIS B 1 69 ? 9.484 24.703 9.953 1 89.44 69 HIS B C 1
ATOM 1826 O O . HIS B 1 69 ? 10.281 24.438 10.859 1 89.44 69 HIS B O 1
ATOM 1832 N N . GLN B 1 70 ? 8.266 24.891 10.203 1 89.56 70 GLN B N 1
ATOM 1833 C CA . GLN B 1 70 ? 7.766 25.062 11.555 1 89.56 70 GLN B CA 1
ATOM 1834 C C . GLN B 1 70 ? 6.91 23.875 11.992 1 89.56 70 GLN B C 1
ATOM 1836 O O . GLN B 1 70 ? 5.695 24.016 12.156 1 89.56 70 GLN B O 1
ATOM 1841 N N . PHE B 1 71 ? 7.527 22.75 12.211 1 96.75 71 PHE B N 1
ATOM 1842 C CA . PHE B 1 71 ? 6.852 21.609 12.836 1 96.75 71 PHE B CA 1
ATOM 1843 C C . PHE B 1 71 ? 7.781 20.906 13.82 1 96.75 71 PHE B C 1
ATOM 1845 O O . PHE B 1 71 ? 9 20.891 13.633 1 96.75 71 PHE B O 1
ATOM 1852 N N . TRP B 1 72 ? 7.168 20.344 14.883 1 96.62 72 TRP B N 1
ATOM 1853 C CA . TRP B 1 72 ? 7.941 19.719 15.953 1 96.62 72 TRP B CA 1
ATOM 1854 C C . TRP B 1 72 ? 7.25 18.453 16.453 1 96.62 72 TRP B C 1
ATOM 1856 O O . TRP B 1 72 ? 6.031 18.328 16.359 1 96.62 72 TRP B O 1
ATOM 1866 N N . GLY B 1 73 ? 8.031 17.516 17 1 97.75 73 GLY B N 1
ATOM 1867 C CA . GLY B 1 73 ? 7.516 16.359 17.719 1 97.75 73 GLY B CA 1
ATOM 1868 C C . GLY B 1 73 ? 6.746 15.406 16.828 1 97.75 73 GLY B C 1
ATOM 1869 O O . GLY B 1 73 ? 5.734 14.836 17.25 1 97.75 73 GLY B O 1
ATOM 1870 N N . LEU B 1 74 ? 7.156 15.281 15.602 1 98.56 74 LEU B N 1
ATOM 1871 C CA . LEU B 1 74 ? 6.484 14.336 14.711 1 98.56 74 LEU B CA 1
ATOM 1872 C C . LEU B 1 74 ? 6.645 12.906 15.211 1 98.56 74 LEU B C 1
ATOM 1874 O O . LEU B 1 74 ? 7.766 12.422 15.359 1 98.56 74 LEU B O 1
ATOM 1878 N N . GLU B 1 75 ? 5.508 12.344 15.539 1 98.75 75 GLU B N 1
ATOM 1879 C CA . GLU B 1 75 ? 5.441 10.93 15.914 1 98.75 75 GLU B CA 1
ATOM 1880 C C . GLU B 1 75 ? 4.48 10.164 15.016 1 98.75 75 GLU B C 1
ATOM 1882 O O . GLU B 1 75 ? 3.393 10.648 14.703 1 98.75 75 GLU B O 1
ATOM 1887 N N . VAL B 1 76 ? 4.957 9.047 14.641 1 98.81 76 VAL B N 1
ATOM 1888 C CA . VAL B 1 76 ? 4.152 8.25 13.727 1 98.81 76 VAL B CA 1
ATOM 1889 C C . VAL B 1 76 ? 3.895 6.867 14.32 1 98.81 76 VAL B C 1
ATOM 1891 O O . VAL B 1 76 ? 4.836 6.16 14.688 1 98.81 76 VAL B O 1
ATOM 1894 N N . ASP B 1 77 ? 2.619 6.574 14.492 1 98.06 77 ASP B N 1
ATOM 1895 C CA . ASP B 1 77 ? 2.182 5.246 14.906 1 98.06 77 ASP B CA 1
ATOM 1896 C C . ASP B 1 77 ? 1.575 4.473 13.742 1 98.06 77 ASP B C 1
ATOM 1898 O O . ASP B 1 77 ? 1.62 4.93 12.594 1 98.06 77 ASP B O 1
ATOM 1902 N N . GLU B 1 78 ? 1.008 3.326 14.039 1 97 78 GLU B N 1
ATOM 1903 C CA . GLU B 1 78 ? 0.428 2.479 13 1 97 78 GLU B CA 1
ATOM 1904 C C . GLU B 1 78 ? -0.845 3.096 12.43 1 97 78 GLU B C 1
ATOM 1906 O O . GLU B 1 78 ? -1.154 2.914 11.25 1 97 78 GLU B O 1
ATOM 1911 N N . THR B 1 79 ? -1.53 3.877 13.273 1 97.56 79 THR B N 1
ATOM 1912 C CA . THR B 1 79 ? -2.865 4.262 12.828 1 97.56 79 THR B CA 1
ATOM 1913 C C . THR B 1 79 ? -2.994 5.781 12.758 1 97.56 79 THR B C 1
ATOM 1915 O O . THR B 1 79 ? -3.949 6.297 12.172 1 97.56 79 THR B O 1
ATOM 1918 N N . PHE B 1 80 ? -2.078 6.516 13.359 1 98.62 80 PHE B N 1
ATOM 1919 C CA . PHE B 1 80 ? -2.172 7.969 13.359 1 98.62 80 PHE B CA 1
ATOM 1920 C C . PHE B 1 80 ? -0.788 8.602 13.445 1 98.62 80 PHE B C 1
ATOM 1922 O O . PHE B 1 80 ? 0.205 7.906 13.664 1 98.62 80 PHE B O 1
ATOM 1929 N N . PHE B 1 81 ? -0.694 9.883 13.203 1 98.88 81 PHE B N 1
ATOM 1930 C CA . PHE B 1 81 ? 0.504 10.656 13.516 1 98.88 81 PHE B CA 1
ATOM 1931 C C . PHE B 1 81 ? 0.159 11.875 14.359 1 98.88 81 PHE B C 1
ATOM 1933 O O . PHE B 1 81 ? -0.997 12.305 14.398 1 98.88 81 PHE B O 1
ATOM 1940 N N . ARG B 1 82 ? 1.143 12.273 15.023 1 98.81 82 ARG B N 1
ATOM 1941 C CA . ARG B 1 82 ? 1.061 13.438 15.891 1 98.81 82 ARG B CA 1
ATOM 1942 C C . ARG B 1 82 ? 2.141 14.461 15.547 1 98.81 82 ARG B C 1
ATOM 1944 O O . ARG B 1 82 ? 3.285 14.086 15.273 1 98.81 82 ARG B O 1
ATOM 1951 N N . VAL B 1 83 ? 1.733 15.742 15.594 1 98.75 83 VAL B N 1
ATOM 1952 C CA . VAL B 1 83 ? 2.707 16.766 15.242 1 98.75 83 VAL B CA 1
ATOM 1953 C C . VAL B 1 83 ? 2.301 18.109 15.867 1 98.75 83 VAL B C 1
ATOM 1955 O O . VAL B 1 83 ? 1.111 18.406 15.992 1 98.75 83 VAL B O 1
ATOM 1958 N N . THR B 1 84 ? 3.307 18.812 16.281 1 98.62 84 THR B N 1
ATOM 1959 C CA . THR B 1 84 ? 3.078 20.172 16.781 1 98.62 84 THR B CA 1
ATOM 1960 C C . THR B 1 84 ? 3.41 21.203 15.711 1 98.62 84 THR B C 1
ATOM 1962 O O . THR B 1 84 ? 4.48 21.156 15.102 1 98.62 84 THR B O 1
ATOM 1965 N N . LEU B 1 85 ? 2.451 22.094 15.508 1 97.75 85 LEU B N 1
ATOM 1966 C CA . LEU B 1 85 ? 2.602 23.172 14.539 1 97.75 85 LEU B CA 1
ATOM 1967 C C . LEU B 1 85 ? 2.387 24.531 15.195 1 97.75 85 LEU B C 1
ATOM 1969 O O . LEU B 1 85 ? 1.988 24.594 16.359 1 97.75 85 LEU B O 1
ATOM 1973 N N . SER B 1 86 ? 2.82 25.516 14.367 1 94.81 86 SER B N 1
ATOM 1974 C CA . SER B 1 86 ? 2.598 26.891 14.82 1 94.81 86 SER B CA 1
ATOM 1975 C C . SER B 1 86 ? 1.499 27.578 14.008 1 94.81 86 SER B C 1
ATOM 1977 O O . SER B 1 86 ? 1.575 27.625 12.781 1 94.81 86 SER B O 1
ATOM 1979 N N . PHE B 1 87 ? 0.437 27.906 14.656 1 91.5 87 PHE B N 1
ATOM 1980 C CA . PHE B 1 87 ? -0.639 28.688 14.055 1 91.5 87 PHE B CA 1
ATOM 1981 C C . PHE B 1 87 ? -0.632 30.125 14.586 1 91.5 87 PHE B C 1
ATOM 1983 O O . PHE B 1 87 ? -1.098 30.375 15.703 1 91.5 87 PHE B O 1
ATOM 1990 N N . SER B 1 88 ? -0.13 31.031 13.727 1 89 88 SER B N 1
ATOM 1991 C CA . SER B 1 88 ? -0.022 32.438 14.109 1 89 88 SER B CA 1
ATOM 1992 C C . SER B 1 88 ? 0.789 32.594 15.391 1 89 88 SER B C 1
ATOM 1994 O O . SER B 1 88 ? 0.364 33.281 16.328 1 89 88 SER B O 1
ATOM 1996 N N . GLY B 1 89 ? 1.815 31.922 15.578 1 89.69 89 GLY B N 1
ATOM 1997 C CA . GLY B 1 89 ? 2.719 32.031 16.719 1 89.69 89 GLY B CA 1
ATOM 1998 C C . GLY B 1 89 ? 2.307 31.156 17.875 1 89.69 89 GLY B C 1
ATOM 1999 O O . GLY B 1 89 ? 3.018 31.078 18.891 1 89.69 89 GLY B O 1
ATOM 2000 N N . LYS B 1 90 ? 1.162 30.562 17.766 1 93.06 90 LYS B N 1
ATOM 2001 C CA . LYS B 1 90 ? 0.695 29.672 18.828 1 93.06 90 LYS B CA 1
ATOM 2002 C C . LYS B 1 90 ? 0.944 28.219 18.469 1 93.06 90 LYS B C 1
ATOM 2004 O O . LYS B 1 90 ? 0.52 27.75 17.406 1 93.06 90 LYS B O 1
ATOM 2009 N N . SER B 1 91 ? 1.632 27.562 19.453 1 95.75 91 SER B N 1
ATOM 2010 C CA . SER B 1 91 ? 1.941 26.156 19.25 1 95.75 91 SER B CA 1
ATOM 2011 C C . SER B 1 91 ? 0.724 25.266 19.516 1 95.75 91 SER B C 1
ATOM 2013 O O . SER B 1 91 ? 0.05 25.422 20.531 1 95.75 91 SER B O 1
ATOM 2015 N N . GLU B 1 92 ? 0.372 24.422 18.531 1 96.38 92 GLU B N 1
ATOM 2016 C CA . GLU B 1 92 ? -0.745 23.484 18.641 1 96.38 92 GLU B CA 1
ATOM 2017 C C . GLU B 1 92 ? -0.328 22.078 18.234 1 96.38 92 GLU B C 1
ATOM 2019 O O . GLU B 1 92 ? 0.394 21.906 17.25 1 96.38 92 GLU B O 1
ATOM 2024 N N . THR B 1 93 ? -0.766 21.125 19.062 1 98.19 93 THR B N 1
ATOM 2025 C CA . THR B 1 93 ? -0.477 19.734 18.719 1 98.19 93 THR B CA 1
ATOM 2026 C C . THR B 1 93 ? -1.688 19.078 18.062 1 98.19 93 THR B C 1
ATOM 2028 O O . THR B 1 93 ? -2.807 19.172 18.562 1 98.19 93 THR B O 1
ATOM 2031 N N . LEU B 1 94 ? -1.44 18.406 16.953 1 98.69 94 LEU B N 1
ATOM 2032 C CA . LEU B 1 94 ? -2.484 17.703 16.219 1 98.69 94 LEU B CA 1
ATOM 2033 C C . LEU B 1 94 ? -2.273 16.188 16.281 1 98.69 94 LEU B C 1
ATOM 2035 O O . LEU B 1 94 ? -1.138 15.711 16.203 1 98.69 94 LEU B O 1
ATOM 2039 N N . ILE B 1 95 ? -3.35 15.453 16.375 1 98.88 95 ILE B N 1
ATOM 2040 C CA . ILE B 1 95 ? -3.383 14.008 16.172 1 98.88 95 ILE B CA 1
ATOM 2041 C C . ILE B 1 95 ? -4.258 13.672 14.977 1 98.88 95 ILE B C 1
ATOM 2043 O O . ILE B 1 95 ? -5.438 14.031 14.938 1 98.88 95 ILE B O 1
ATOM 2047 N N . VAL B 1 96 ? -3.703 13.023 14.016 1 98.75 96 VAL B N 1
ATOM 2048 C CA . VAL B 1 96 ? -4.418 12.781 12.773 1 98.75 96 VAL B CA 1
ATOM 2049 C C . VAL B 1 96 ? -4.379 11.289 12.438 1 98.75 96 VAL B C 1
ATOM 2051 O O . VAL B 1 96 ? -3.326 10.75 12.086 1 98.75 96 VAL B O 1
ATOM 2054 N N . PRO B 1 97 ? -5.52 10.617 12.461 1 98.62 97 PRO B N 1
ATOM 2055 C CA . PRO B 1 97 ? -5.559 9.258 11.922 1 98.62 97 PRO B CA 1
ATOM 2056 C C . PRO B 1 97 ? -5.266 9.203 10.43 1 98.62 97 PRO B C 1
ATOM 2058 O O . PRO B 1 97 ? -5.707 10.078 9.672 1 98.62 97 PRO B O 1
ATOM 2061 N N . PHE B 1 98 ? -4.586 8.164 10.016 1 98.38 98 PHE B N 1
ATOM 2062 C CA . PHE B 1 98 ? -4.293 8.031 8.594 1 98.38 98 PHE B CA 1
ATOM 2063 C C . PHE B 1 98 ? -5.574 7.852 7.789 1 98.38 98 PHE B C 1
ATOM 2065 O O . PHE B 1 98 ? -5.668 8.305 6.648 1 98.38 98 PHE B O 1
ATOM 2072 N N . ALA B 1 99 ? -6.57 7.234 8.383 1 97.31 99 ALA B N 1
ATOM 2073 C CA . ALA B 1 99 ? -7.855 6.996 7.73 1 97.31 99 ALA B CA 1
ATOM 2074 C C . ALA B 1 99 ? -8.586 8.312 7.469 1 97.31 99 ALA B C 1
ATOM 2076 O O . ALA B 1 99 ? -9.523 8.359 6.664 1 97.31 99 ALA B O 1
ATOM 2077 N N . ALA B 1 100 ? -8.188 9.375 8.156 1 97.69 100 ALA B N 1
ATOM 2078 C CA . ALA B 1 100 ? -8.828 10.672 7.984 1 97.69 100 ALA B CA 1
ATOM 2079 C C . ALA B 1 100 ? -8.211 11.438 6.816 1 97.69 100 ALA B C 1
ATOM 2081 O O . ALA B 1 100 ? -8.773 12.438 6.359 1 97.69 100 ALA B O 1
ATOM 2082 N N . VAL B 1 101 ? -7.043 11.016 6.406 1 98.19 101 VAL B N 1
ATOM 2083 C CA . VAL B 1 101 ? -6.285 11.734 5.391 1 98.19 101 VAL B CA 1
ATOM 2084 C C . VAL B 1 101 ? -6.973 11.594 4.035 1 98.19 101 VAL B C 1
ATOM 2086 O O . VAL B 1 101 ? -7.309 10.477 3.617 1 98.19 101 VAL B O 1
ATOM 2089 N N . THR B 1 102 ? -7.109 12.727 3.359 1 97.75 102 THR B N 1
ATOM 2090 C CA . THR B 1 102 ? -7.77 12.727 2.059 1 97.75 102 THR B CA 1
ATOM 2091 C C . THR B 1 102 ? -6.801 13.164 0.963 1 97.75 102 THR B C 1
ATOM 2093 O O . THR B 1 102 ? -7.074 12.984 -0.225 1 97.75 102 THR B O 1
ATOM 2096 N N . GLY B 1 103 ? -5.637 13.719 1.352 1 97.88 103 GLY B N 1
ATOM 2097 C CA . GLY B 1 103 ? -4.645 14.141 0.375 1 97.88 103 GLY B CA 1
ATOM 2098 C C . GLY B 1 103 ? -3.24 14.211 0.945 1 97.88 103 GLY B C 1
ATOM 2099 O O . GLY B 1 103 ? -3.055 14.555 2.113 1 97.88 103 GLY B O 1
ATOM 2100 N N . PHE B 1 104 ? -2.305 13.938 0.212 1 98.62 104 PHE B N 1
ATOM 2101 C CA . PHE B 1 104 ? -0.884 14.039 0.518 1 98.62 104 PHE B CA 1
ATOM 2102 C C . PHE B 1 104 ? -0.101 14.516 -0.701 1 98.62 104 PHE B C 1
ATOM 2104 O O . PHE B 1 104 ? -0.347 14.062 -1.819 1 98.62 104 PHE B O 1
ATOM 2111 N N . ALA B 1 105 ? 0.809 15.445 -0.436 1 98.38 105 ALA B N 1
ATOM 2112 C CA . ALA B 1 105 ? 1.643 15.883 -1.551 1 98.38 105 ALA B CA 1
ATOM 2113 C C . ALA B 1 105 ? 3.045 16.25 -1.076 1 98.38 105 ALA B C 1
ATOM 2115 O O . ALA B 1 105 ? 3.213 16.812 0.005 1 98.38 105 ALA B O 1
ATOM 2116 N N . ASP B 1 106 ? 3.984 15.898 -1.851 1 97.56 106 ASP B N 1
ATOM 2117 C CA . ASP B 1 106 ? 5.363 16.375 -1.768 1 97.56 106 ASP B CA 1
ATOM 2118 C C . ASP B 1 106 ? 5.785 17.062 -3.062 1 97.56 106 ASP B C 1
ATOM 2120 O O . ASP B 1 106 ? 6.234 16.406 -4.004 1 97.56 106 ASP B O 1
ATOM 2124 N N . PRO B 1 107 ? 5.707 18.359 -3.117 1 95.88 107 PRO B N 1
ATOM 2125 C CA . PRO B 1 107 ? 6.008 19.109 -4.332 1 95.88 107 PRO B CA 1
ATOM 2126 C C . PRO B 1 107 ? 7.441 18.891 -4.816 1 95.88 107 PRO B C 1
ATOM 2128 O O . PRO B 1 107 ? 7.695 18.891 -6.023 1 95.88 107 PRO B O 1
ATOM 2131 N N . SER B 1 108 ? 8.305 18.734 -3.924 1 93.5 108 SER B N 1
ATOM 2132 C CA . SER B 1 108 ? 9.703 18.562 -4.305 1 93.5 108 SER B CA 1
ATOM 2133 C C . SER B 1 108 ? 9.906 17.297 -5.125 1 93.5 108 SER B C 1
ATOM 2135 O O . SER B 1 108 ? 10.758 17.25 -6.012 1 93.5 108 SER B O 1
ATOM 2137 N N . ALA B 1 109 ? 9.133 16.312 -4.82 1 94.62 109 ALA B N 1
ATOM 2138 C CA . ALA B 1 109 ? 9.219 15.047 -5.547 1 94.62 109 ALA B CA 1
ATOM 2139 C C . ALA B 1 109 ? 8.109 14.938 -6.59 1 94.62 109 ALA B C 1
ATOM 2141 O O . ALA B 1 109 ? 7.957 13.898 -7.234 1 94.62 109 ALA B O 1
ATOM 2142 N N . LYS B 1 110 ? 7.352 16 -6.734 1 95.44 110 LYS B N 1
ATOM 2143 C CA . LYS B 1 110 ? 6.203 15.992 -7.633 1 95.44 110 LYS B CA 1
ATOM 2144 C C . LYS B 1 110 ? 5.324 14.766 -7.398 1 95.44 110 LYS B C 1
ATOM 2146 O O . LYS B 1 110 ? 4.918 14.102 -8.352 1 95.44 110 LYS B O 1
ATOM 2151 N N . PHE B 1 111 ? 5.109 14.531 -6.215 1 95.69 111 PHE B N 1
ATOM 2152 C CA . PHE B 1 111 ? 4.34 13.375 -5.789 1 95.69 111 PHE B CA 1
ATOM 2153 C C . PHE B 1 111 ? 3.078 13.805 -5.047 1 95.69 111 PHE B C 1
ATOM 2155 O O . PHE B 1 111 ? 3.117 14.727 -4.234 1 95.69 111 PHE B O 1
ATOM 2162 N N . GLY B 1 112 ? 1.975 13.062 -5.348 1 97.94 112 GLY B N 1
ATOM 2163 C CA . GLY B 1 112 ? 0.732 13.32 -4.637 1 97.94 112 GLY B CA 1
ATOM 2164 C C . GLY B 1 112 ? -0.206 12.133 -4.621 1 97.94 112 GLY B C 1
ATOM 2165 O O . GLY B 1 112 ? -0.172 11.297 -5.527 1 97.94 112 GLY B O 1
ATOM 2166 N N . LEU B 1 113 ? -0.958 12.039 -3.551 1 98.12 113 LEU B N 1
ATOM 2167 C CA . LEU B 1 113 ? -1.985 11.023 -3.381 1 98.12 113 LEU B CA 1
ATOM 2168 C C . LEU B 1 113 ? -3.305 11.641 -2.938 1 98.12 113 LEU B C 1
ATOM 2170 O O . LEU B 1 113 ? -3.314 12.609 -2.168 1 98.12 113 LEU B O 1
ATOM 2174 N N . GLN B 1 114 ? -4.383 11.055 -3.432 1 96.88 114 GLN B N 1
ATOM 2175 C CA . GLN B 1 114 ? -5.727 11.414 -3 1 96.88 114 GLN B CA 1
ATOM 2176 C C . GLN B 1 114 ? -6.484 10.195 -2.488 1 96.88 114 GLN B C 1
ATOM 2178 O O . GLN B 1 114 ? -6.383 9.109 -3.062 1 96.88 114 GLN B O 1
ATOM 2183 N N . PHE B 1 115 ? -7.191 10.375 -1.401 1 95.75 115 PHE B N 1
ATOM 2184 C CA . PHE B 1 115 ? -7.934 9.305 -0.756 1 95.75 115 PHE B CA 1
ATOM 2185 C C . PHE B 1 115 ? -9.391 9.703 -0.531 1 95.75 115 PHE B C 1
ATOM 2187 O O . PHE B 1 115 ? -9.711 10.891 -0.499 1 95.75 115 PHE B O 1
ATOM 2194 N N . GLN B 1 116 ? -10.227 8.68 -0.538 1 83.12 116 GLN B N 1
ATOM 2195 C CA . GLN B 1 116 ? -11.555 8.867 0.032 1 83.12 116 GLN B CA 1
ATOM 2196 C C . GLN B 1 116 ? -11.547 8.617 1.537 1 83.12 116 GLN B C 1
ATOM 2198 O O . GLN B 1 116 ? -11.039 7.594 1.999 1 83.12 116 GLN B O 1
ATOM 2203 N N . ALA B 1 117 ? -11.914 9.719 2.273 1 68.25 117 ALA B N 1
ATOM 2204 C CA . ALA B 1 117 ? -11.93 9.508 3.717 1 68.25 117 ALA B CA 1
ATOM 2205 C C . ALA B 1 117 ? -12.852 8.352 4.086 1 68.25 117 ALA B C 1
ATOM 2207 O O . ALA B 1 117 ? -13.922 8.188 3.496 1 68.25 117 ALA B O 1
ATOM 2208 N N . MET B 1 118 ? -12.32 7.371 4.746 1 61.66 118 MET B N 1
ATOM 2209 C CA . MET B 1 118 ? -13.094 6.191 5.117 1 61.66 118 MET B CA 1
ATOM 2210 C C . MET B 1 118 ? -14.242 6.562 6.051 1 61.66 118 MET B C 1
ATOM 2212 O O . MET B 1 118 ? -14.039 7.297 7.023 1 61.66 118 MET B O 1
ATOM 2216 N N . ASP B 1 119 ? -15.367 7.109 5.551 1 53.62 119 ASP B N 1
ATOM 2217 C CA . ASP B 1 119 ? -16.5 7.535 6.367 1 53.62 119 ASP B CA 1
ATOM 2218 C C . ASP B 1 119 ? -16.656 6.648 7.602 1 53.62 119 ASP B C 1
ATOM 2220 O O . ASP B 1 119 ? -16.516 5.426 7.512 1 53.62 119 ASP B O 1
ATOM 2224 N N . GLY B 1 120 ? -16.188 6.965 8.773 1 46.25 120 GLY B N 1
ATOM 2225 C CA . GLY B 1 120 ? -16.766 6.215 9.883 1 46.25 120 GLY B CA 1
ATOM 2226 C C . GLY B 1 120 ? -18.172 5.742 9.617 1 46.25 120 GLY B C 1
ATOM 2227 O O . GLY B 1 120 ? -18.594 4.691 10.109 1 46.25 120 GLY B O 1
ATOM 2228 N N . ASP B 1 121 ? -19.125 6.617 9.297 1 38.47 121 ASP B N 1
ATOM 2229 C CA . ASP B 1 121 ? -20.516 6.285 8.945 1 38.47 121 ASP B CA 1
ATOM 2230 C C . ASP B 1 121 ? -20.594 5.707 7.535 1 38.47 121 ASP B C 1
ATOM 2232 O O . ASP B 1 121 ? -20.281 6.391 6.559 1 38.47 121 ASP B O 1
ATOM 2236 N N . ASP B 1 122 ? -20.203 4.508 7.352 1 38.28 122 ASP B N 1
ATOM 2237 C CA . ASP B 1 122 ? -20.578 3.785 6.137 1 38.28 122 ASP B CA 1
ATOM 2238 C C . ASP B 1 122 ? -21.984 4.164 5.676 1 38.28 122 ASP B C 1
ATOM 2240 O O . ASP B 1 122 ? -22.953 3.482 6.012 1 38.28 122 ASP B O 1
ATOM 2244 N N . ASP B 1 123 ? -22.453 5.363 5.844 1 32.75 123 ASP B N 1
ATOM 2245 C CA . ASP B 1 123 ? -23.703 5.605 5.129 1 32.75 123 ASP B CA 1
ATOM 2246 C C . ASP B 1 123 ? -23.531 5.383 3.627 1 32.75 123 ASP B C 1
ATOM 2248 O O . ASP B 1 123 ? -22.797 6.117 2.967 1 32.75 123 ASP B O 1
ATOM 2252 N N . ASP B 1 124 ? -23.438 4.203 3.234 1 32.59 124 ASP B N 1
ATOM 2253 C CA . ASP B 1 124 ? -23.844 3.807 1.885 1 32.59 124 ASP B CA 1
ATOM 2254 C C . ASP B 1 124 ? -25.062 4.594 1.416 1 32.59 124 ASP B C 1
ATOM 2256 O O . ASP B 1 124 ? -26.188 4.27 1.788 1 32.59 124 ASP B O 1
ATOM 2260 N N . GLU B 1 125 ? -25.141 5.879 1.529 1 28.56 125 GLU B N 1
ATOM 2261 C CA . GLU B 1 125 ? -26.25 6.512 0.814 1 28.56 125 GLU B CA 1
ATOM 2262 C C . GLU B 1 125 ? -26.312 6.027 -0.632 1 28.56 125 GLU B C 1
ATOM 2264 O O . GLU B 1 125 ? -25.453 6.375 -1.447 1 28.56 125 GLU B O 1
ATOM 2269 N N . ALA B 1 126 ? -26.781 4.828 -0.809 1 28.16 126 ALA B N 1
ATOM 2270 C CA . ALA B 1 126 ? -27.516 4.445 -2.012 1 28.16 126 ALA B CA 1
ATOM 2271 C C . ALA B 1 126 ? -28.484 5.543 -2.438 1 28.16 126 ALA B C 1
ATOM 2273 O O . ALA B 1 126 ? -29.406 5.891 -1.696 1 28.16 126 ALA B O 1
ATOM 2274 N N . GLU B 1 127 ? -28 6.664 -2.938 1 26.45 127 GLU B N 1
ATOM 2275 C CA . GLU B 1 127 ? -28.922 7.598 -3.576 1 26.45 127 GLU B CA 1
ATOM 2276 C C . GLU B 1 127 ? -30.078 6.859 -4.258 1 26.45 127 GLU B C 1
ATOM 2278 O O . GLU B 1 127 ? -29.844 6.047 -5.156 1 26.45 127 GLU B O 1
ATOM 2283 N N . GLY B 1 128 ? -30.984 6.453 -3.459 1 23.39 128 GLY B N 1
ATOM 2284 C CA . GLY B 1 128 ? -32.312 6.055 -3.926 1 23.39 128 GLY B CA 1
ATOM 2285 C C . GLY B 1 128 ? -32.844 6.957 -5.016 1 23.39 128 GLY B C 1
ATOM 2286 O O . GLY B 1 128 ? -32.844 8.18 -4.875 1 23.39 128 GLY B O 1
ATOM 2287 N N . GLU B 1 129 ? -32.625 6.594 -6.238 1 24.97 129 GLU B N 1
ATOM 2288 C CA . GLU B 1 129 ? -33.281 7.207 -7.379 1 24.97 129 GLU B CA 1
ATOM 2289 C C . GLU B 1 129 ? -34.781 7.383 -7.109 1 24.97 129 GLU B C 1
ATOM 2291 O O . GLU B 1 129 ? -35.5 6.406 -6.898 1 24.97 129 GLU B O 1
ATOM 2296 N N . ALA B 1 130 ? -35.031 8.406 -6.301 1 22.48 130 ALA B N 1
ATOM 2297 C CA . ALA B 1 130 ? -36.469 8.758 -6.273 1 22.48 130 ALA B CA 1
ATOM 2298 C C . ALA B 1 130 ? -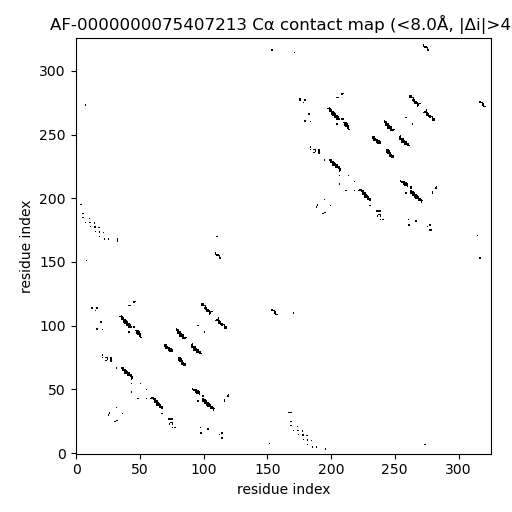37.062 8.766 -7.68 1 22.48 130 ALA B C 1
ATOM 2300 O O . ALA B 1 130 ? -36.531 9.43 -8.578 1 22.48 130 ALA B O 1
ATOM 2301 N N . VAL B 1 131 ? -37.594 7.664 -8.094 1 22.02 131 VAL B N 1
ATOM 2302 C CA . VAL B 1 131 ? -38.438 7.551 -9.281 1 22.02 131 VAL B CA 1
ATOM 2303 C C . VAL B 1 131 ? -39.469 8.664 -9.281 1 22.02 131 VAL B C 1
ATOM 2305 O O . VAL B 1 131 ? -40.375 8.688 -8.43 1 22.02 131 VAL B O 1
ATOM 2308 N N . GLU B 1 132 ? -38.969 9.969 -9.211 1 21.81 132 GLU B N 1
ATOM 2309 C CA . GLU B 1 132 ? -40 10.992 -9.477 1 21.81 132 GLU B CA 1
ATOM 2310 C C . GLU B 1 132 ? -40.812 10.641 -10.703 1 21.81 132 GLU B C 1
ATOM 2312 O O . GLU B 1 132 ? -40.281 10.211 -11.727 1 21.81 132 GLU B O 1
ATOM 2317 N N . ALA B 1 133 ? -42.062 10.438 -10.445 1 21.42 133 ALA B N 1
ATOM 2318 C CA . ALA B 1 133 ? -43.156 10.312 -11.406 1 21.42 133 ALA B CA 1
ATOM 2319 C C . ALA B 1 133 ? -43.094 11.414 -12.461 1 21.42 133 ALA B C 1
ATOM 2321 O O . ALA B 1 133 ? -42.812 12.57 -12.148 1 21.42 133 ALA B O 1
ATOM 2322 N N . GLU B 1 134 ? -42.75 11.023 -13.727 1 22.69 134 GLU B N 1
ATOM 2323 C CA . GLU B 1 134 ? -42.719 11.672 -15.031 1 22.69 134 GLU B CA 1
ATOM 2324 C C . GLU B 1 134 ? -43.906 12.586 -15.242 1 22.69 134 GLU B C 1
ATOM 2326 O O . GLU B 1 134 ? -45.062 12.109 -15.359 1 22.69 134 GLU B O 1
ATOM 2331 N N . ALA B 1 135 ? -44.156 13.695 -14.445 1 22.52 135 ALA B N 1
ATOM 2332 C CA . ALA B 1 135 ? -45.062 14.492 -15.273 1 22.52 135 ALA B CA 1
ATOM 2333 C C . ALA B 1 135 ? -44.469 14.695 -16.672 1 22.52 135 ALA B C 1
ATOM 2335 O O . ALA B 1 135 ? -43.25 14.766 -16.844 1 22.52 135 ALA B O 1
ATOM 2336 N N . GLU B 1 136 ? -45.281 14.414 -17.688 1 22.05 136 GLU B N 1
ATOM 2337 C CA . GLU B 1 136 ? -45.219 14.328 -19.141 1 22.05 136 GLU B CA 1
ATOM 2338 C C . GLU B 1 136 ? -44.656 15.625 -19.734 1 22.05 136 GLU B C 1
ATOM 2340 O O . GLU B 1 136 ? -44.781 15.859 -20.953 1 22.05 136 GLU B O 1
ATOM 2345 N N . GLU B 1 137 ? -44.156 16.562 -18.859 1 22.38 137 GLU B N 1
ATOM 2346 C CA . GLU B 1 137 ? -43.938 17.688 -19.75 1 22.38 137 GLU B CA 1
ATOM 2347 C C . GLU B 1 137 ? -42.906 17.359 -20.828 1 22.38 137 GLU B C 1
ATOM 2349 O O . GLU B 1 137 ? -41.906 16.719 -20.562 1 22.38 137 GLU B O 1
ATOM 2354 N N . THR B 1 138 ? -43.219 17.656 -22.062 1 21.42 138 THR B N 1
ATOM 2355 C CA . THR B 1 138 ? -42.688 17.422 -23.406 1 21.42 138 THR B CA 1
ATOM 2356 C C . THR B 1 138 ? -41.25 17.859 -23.516 1 21.42 138 THR B C 1
ATOM 2358 O O . THR B 1 138 ? -40.469 17.344 -24.328 1 21.42 138 THR B O 1
ATOM 2361 N N . ALA B 1 139 ? -40.844 19.078 -22.922 1 23.11 139 ALA B N 1
ATOM 2362 C CA . ALA B 1 139 ? -39.969 19.688 -23.922 1 23.11 139 ALA B CA 1
ATOM 2363 C C . ALA B 1 139 ? -38.656 18.922 -24.062 1 23.11 139 ALA B C 1
ATOM 2365 O O . ALA B 1 139 ? -38.438 17.953 -23.328 1 23.11 139 ALA B O 1
ATOM 2366 N N . ALA B 1 140 ? -37.531 19.781 -24.062 1 22.92 140 ALA B N 1
ATOM 2367 C CA . ALA B 1 140 ? -36.281 19.797 -24.859 1 22.92 140 ALA B CA 1
ATOM 2368 C C . ALA B 1 140 ? -35.25 18.844 -24.266 1 22.92 140 ALA B C 1
ATOM 2370 O O . ALA B 1 140 ? -35.219 18.641 -23.062 1 22.92 140 ALA B O 1
ATOM 2371 N N . THR B 1 141 ? -34.75 17.875 -25.078 1 21.98 141 THR B N 1
ATOM 2372 C CA . THR B 1 141 ? -33.906 16.672 -24.984 1 21.98 141 THR B CA 1
ATOM 2373 C C . THR B 1 141 ? -32.562 16.984 -24.391 1 21.98 141 THR B C 1
ATOM 2375 O O . THR B 1 141 ? -31.703 17.594 -25.047 1 21.98 141 THR B O 1
ATOM 2378 N N . PRO B 1 142 ? -32.531 17.484 -23.031 1 23.06 142 PRO B N 1
ATOM 2379 C CA . PRO B 1 142 ? -31.188 17.859 -22.547 1 23.06 142 PRO B CA 1
ATOM 2380 C C . PRO B 1 142 ? -30.188 16.703 -22.672 1 23.06 142 PRO B C 1
ATOM 2382 O O . PRO B 1 142 ? -30.578 15.539 -22.688 1 23.06 142 PRO B O 1
ATOM 2385 N N . VAL B 1 143 ? -28.922 17.141 -23.047 1 21.73 143 VAL B N 1
ATOM 2386 C CA . VAL B 1 143 ? -27.688 16.438 -23.359 1 21.73 143 VAL B CA 1
ATOM 2387 C C . VAL B 1 143 ? -27.297 15.539 -22.203 1 21.73 143 VAL B C 1
ATOM 2389 O O . VAL B 1 143 ? -27.688 15.773 -21.062 1 21.73 143 VAL B O 1
ATOM 2392 N N . THR B 1 144 ? -26.656 14.406 -22.516 1 22.28 144 THR B N 1
ATOM 2393 C CA . THR B 1 144 ? -26.281 13.07 -22.094 1 22.28 144 THR B CA 1
ATOM 2394 C C . THR B 1 144 ? -25.297 13.133 -20.938 1 22.28 144 THR B C 1
ATOM 2396 O O . THR B 1 144 ? -24.312 13.875 -20.984 1 22.28 144 THR B O 1
ATOM 2399 N N . ASP B 1 145 ? -25.641 12.617 -19.719 1 24.11 145 ASP B N 1
ATOM 2400 C CA . ASP B 1 145 ? -25.172 12.359 -18.359 1 24.11 145 ASP B CA 1
ATOM 2401 C C . ASP B 1 145 ? -23.906 11.508 -18.359 1 24.11 145 ASP B C 1
ATOM 2403 O O . ASP B 1 145 ? -23.922 10.359 -18.812 1 24.11 145 ASP B O 1
ATOM 2407 N N . ILE B 1 146 ? -22.719 12.148 -18.5 1 23.86 146 ILE B N 1
ATOM 2408 C CA . ILE B 1 146 ? -21.422 11.477 -18.469 1 23.86 146 ILE B CA 1
ATOM 2409 C C . ILE B 1 146 ? -21.281 10.703 -17.156 1 23.86 146 ILE B C 1
ATOM 2411 O O . ILE B 1 146 ? -21.406 11.273 -16.078 1 23.86 146 ILE B O 1
ATOM 2415 N N . PRO B 1 147 ? -21.391 9.359 -17.234 1 26.92 147 PRO B N 1
ATOM 2416 C CA . PRO B 1 147 ? -21.422 8.438 -16.094 1 26.92 147 PRO B CA 1
ATOM 2417 C C . PRO B 1 147 ? -20.172 8.508 -15.234 1 26.92 147 PRO B C 1
ATOM 2419 O O . PRO B 1 147 ? -19.094 8.805 -15.734 1 26.92 147 PRO B O 1
ATOM 2422 N N . ALA B 1 148 ? -20.25 8.727 -13.922 1 26.69 148 ALA B N 1
ATOM 2423 C CA . ALA B 1 148 ? -19.359 8.836 -12.766 1 26.69 148 ALA B CA 1
ATOM 2424 C C . ALA B 1 148 ? -18.562 7.551 -12.555 1 26.69 148 ALA B C 1
ATOM 2426 O O . ALA B 1 148 ? -19 6.648 -11.836 1 26.69 148 ALA B O 1
ATOM 2427 N N . ASP B 1 149 ? -18.062 6.887 -13.625 1 27.08 149 ASP B N 1
ATOM 2428 C CA . ASP B 1 149 ? -17.344 5.645 -13.383 1 27.08 149 ASP B CA 1
ATOM 2429 C C . ASP B 1 149 ? -16.156 5.875 -12.438 1 27.08 149 ASP B C 1
ATOM 2431 O O . ASP B 1 149 ? -15.383 6.812 -12.625 1 27.08 149 ASP B O 1
ATOM 2435 N N . ALA B 1 150 ? -16.203 5.324 -11.242 1 29.41 150 ALA B N 1
ATOM 2436 C CA . ALA B 1 150 ? -15.391 5.336 -10.031 1 29.41 150 ALA B CA 1
ATOM 2437 C C . ALA B 1 150 ? -13.961 4.883 -10.312 1 29.41 150 ALA B C 1
ATOM 2439 O O . ALA B 1 150 ? -13.648 3.697 -10.203 1 29.41 150 ALA B O 1
ATOM 2440 N N . GLU B 1 151 ? -13.367 5.262 -11.484 1 28.25 151 GLU B N 1
ATOM 2441 C CA . GLU B 1 151 ? -11.992 4.832 -11.727 1 28.25 151 GLU B CA 1
ATOM 2442 C C . GLU B 1 151 ? -11.039 5.445 -10.711 1 28.25 151 GLU B C 1
ATOM 2444 O O . GLU B 1 151 ? -11.078 6.652 -10.461 1 28.25 151 GLU B O 1
ATOM 2449 N N . GLY B 1 152 ? -10.727 4.715 -9.672 1 30.91 152 GLY B N 1
ATOM 2450 C CA . GLY B 1 152 ? -9.695 5.152 -8.75 1 30.91 152 GLY B CA 1
ATOM 2451 C C . GLY B 1 152 ? -8.453 5.672 -9.438 1 30.91 152 GLY B C 1
ATOM 2452 O O . GLY B 1 152 ? -7.652 4.891 -9.953 1 30.91 152 GLY B O 1
ATOM 2453 N N . LYS B 1 153 ? -8.602 6.703 -10.195 1 30.22 153 LYS B N 1
ATOM 2454 C CA . LYS B 1 153 ? -7.477 7.324 -10.891 1 30.22 153 LYS B CA 1
ATOM 2455 C C . LYS B 1 153 ? -6.426 7.82 -9.906 1 30.22 153 LYS B C 1
ATOM 2457 O O . LYS B 1 153 ? -6.703 8.688 -9.078 1 30.22 153 LYS B O 1
ATOM 2462 N N . VAL B 1 154 ? -5.57 6.945 -9.523 1 32.06 154 VAL B N 1
ATOM 2463 C CA . VAL B 1 154 ? -4.379 7.543 -8.938 1 32.06 154 VAL B CA 1
ATOM 2464 C C . VAL B 1 154 ? -3.752 8.531 -9.914 1 32.06 154 VAL B C 1
ATOM 2466 O O . VAL B 1 154 ? -3.346 8.148 -11.016 1 32.06 154 VAL B O 1
ATOM 2469 N N . ILE B 1 155 ? -4.238 9.703 -10.008 1 29.67 155 ILE B N 1
ATOM 2470 C CA . ILE B 1 155 ? -3.684 10.727 -10.891 1 29.67 155 ILE B CA 1
ATOM 2471 C C . ILE B 1 155 ? -2.326 11.18 -10.359 1 29.67 155 ILE B C 1
ATOM 2473 O O . ILE B 1 155 ? -2.227 11.695 -9.242 1 29.67 155 ILE B O 1
ATOM 2477 N N . ALA B 1 156 ? -1.306 10.477 -10.758 1 31.23 156 ALA B N 1
ATOM 2478 C CA . ALA B 1 156 ? -0.047 11.203 -10.602 1 31.23 156 ALA B CA 1
ATOM 2479 C C . ALA B 1 156 ? -0.105 12.555 -11.305 1 31.23 156 ALA B C 1
ATOM 2481 O O . ALA B 1 156 ? -0.473 12.641 -12.477 1 31.23 156 ALA B O 1
ATOM 2482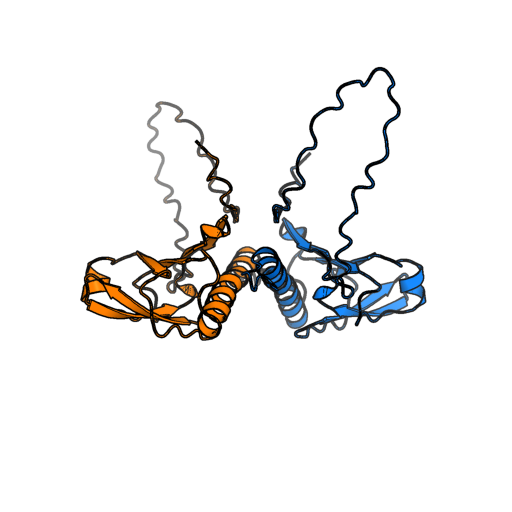 N N . LEU B 1 157 ? -0.315 13.578 -10.531 1 32.16 157 LEU B N 1
ATOM 2483 C CA . LEU B 1 157 ? -0.446 14.961 -10.961 1 32.16 157 LEU B CA 1
ATOM 2484 C C . LEU B 1 157 ? 0.758 15.383 -11.797 1 32.16 157 LEU B C 1
ATOM 2486 O O . LEU B 1 157 ? 1.869 15.508 -11.281 1 32.16 157 LEU B O 1
ATOM 2490 N N . ASP B 1 158 ? 1.017 14.742 -12.875 1 31.62 158 ASP B N 1
ATOM 2491 C CA . ASP B 1 158 ? 1.917 15.445 -13.789 1 31.62 158 ASP B CA 1
ATOM 2492 C C . ASP B 1 158 ? 1.394 16.844 -14.117 1 31.62 158 ASP B C 1
ATOM 2494 O O . ASP B 1 158 ? 1.837 17.469 -15.086 1 31.62 158 ASP B O 1
ATOM 2498 N N . ALA B 1 159 ? 0.352 17.281 -13.516 1 30.56 159 ALA B N 1
ATOM 2499 C CA . ALA B 1 159 ? -0.17 18.516 -14.125 1 30.56 159 ALA B CA 1
ATOM 2500 C C . ALA B 1 159 ? 0.815 19.656 -13.969 1 30.56 159 ALA B C 1
ATOM 2502 O O . ALA B 1 159 ? 0.492 20.812 -14.289 1 30.56 159 ALA B O 1
ATOM 2503 N N . PHE B 1 160 ? 1.825 19.625 -13.219 1 29.03 160 PHE B N 1
ATOM 2504 C CA . PHE B 1 160 ? 2.434 20.938 -13.094 1 29.03 160 PHE B CA 1
ATOM 2505 C C . PHE B 1 160 ? 3.316 21.234 -14.305 1 29.03 160 PHE B C 1
ATOM 2507 O O . PHE B 1 160 ? 4.5 20.891 -14.312 1 29.03 160 PHE B O 1
ATOM 2514 N N . ARG B 1 161 ? 2.879 20.875 -15.445 1 24.77 161 ARG B N 1
ATOM 2515 C CA . ARG B 1 161 ? 3.666 21.422 -16.547 1 24.77 161 ARG B CA 1
ATOM 2516 C C . ARG B 1 161 ? 3.852 22.922 -16.391 1 24.77 161 ARG B C 1
ATOM 2518 O O . ARG B 1 161 ? 2.908 23.641 -16.031 1 24.77 161 ARG B O 1
ATOM 2525 N N . LYS B 1 162 ? 5.168 23.297 -16.75 1 26.89 162 LYS B N 1
ATOM 2526 C CA . LYS B 1 162 ? 5.605 24.672 -16.984 1 26.89 162 LYS B CA 1
ATOM 2527 C C . LYS B 1 162 ? 4.609 25.422 -17.859 1 26.89 162 LYS B C 1
ATOM 2529 O O . LYS B 1 162 ? 4.164 24.906 -18.891 1 26.89 162 LYS B O 1
ATOM 2534 N N . LYS B 1 163 ? 3.969 26.469 -17.156 1 24.64 163 LYS B N 1
ATOM 2535 C CA . LYS B 1 163 ? 3.67 27.547 -18.078 1 24.64 163 LYS B CA 1
ATOM 2536 C C . LYS B 1 163 ? 4.902 27.922 -18.906 1 24.64 163 LYS B C 1
ATOM 2538 O O . LYS B 1 163 ? 6.023 27.891 -18.391 1 24.64 163 LYS B O 1
#

Foldseek 3Di:
DPPPDPPVLVVVQVVVLVVVLVVLVCCLVPNDPDQWKKKWKFFCPPPPKDWDPVVCVVPVGMDIDIGGPFKDDWDGDPFWIKIWGADVNDIIIIIGGSLGTAKMDIVVVLFMFGHDRPPPPPPPPPVPPPPPPDDDPPCPPPDDDPDPPVPVPRPSCPVPDDD/DPPPDPPVVVVVQVVVLVVVLVVLVCCLVPNDPDQWKKKWKFFCPDPPKDWDPVVCVVPVGMDIDIGGPFKDDWDGDPFWIKIWGADVNDIIIIIGGSLGTAKMDIVVVLFMFGHDRPPPPPPPPPVPPPPPDDPPDDDDDDDDDPDPPVPNPRPSCPVPDDD

Nearest PDB structures (foldseek):
  2qaz-assembly1_A  TM=9.436E-01  e=1.346E-13  Caulobacter vibrioides
  2nys-assembly1_B  TM=9.515E-01  e=8.958E-14  Agrobacterium fabrum str. C58
  1zsz-assembly2_C  TM=7.416E-01  e=1.472E-04  Haemophilus influenzae
  1twb-assembly1_A  TM=7.600E-01  e=2.633E-04  Haemophilus influenzae
  1ox9-assembly1_A  TM=6.414E-01  e=4.991E-04  Escherichia coli O157:H7

InterPro domains:
  IPR007481 Stringent starvation protein B [PF04386] (11-138)
  IPR036760 SspB-like superfamily [G3DSA:2.30.30.220] 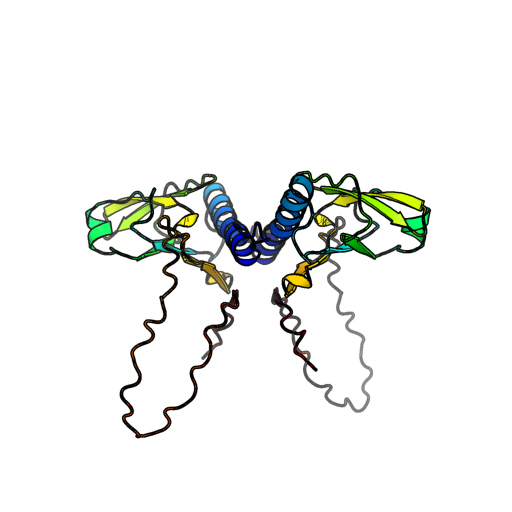(1-118)
  IPR036760 SspB-like superfamily [SSF101738] (4-117)

Solvent-accessible surface area (backbone atoms only — not comparable to full-atom values): 19716 Å² total; per-residue (Å²): 124,81,75,78,60,88,58,59,69,59,40,48,51,56,24,54,51,47,39,54,53,49,54,50,40,50,30,49,74,70,44,71,48,91,74,48,33,38,41,40,26,29,40,54,71,40,84,73,50,36,66,53,70,71,57,41,71,76,27,63,59,53,43,74,47,70,48,70,82,64,59,43,76,53,41,68,60,97,60,32,35,33,36,31,34,61,61,93,85,39,81,45,62,37,30,44,32,57,60,26,33,31,32,37,33,26,73,66,72,60,40,52,49,78,45,76,52,63,57,85,67,76,68,76,72,68,78,70,78,73,80,72,80,76,74,84,64,94,68,75,81,75,81,83,81,78,76,80,73,82,64,84,67,79,59,70,58,68,69,79,60,82,127,123,80,76,80,60,89,56,59,70,59,40,49,50,56,25,55,51,46,39,54,51,47,54,48,40,50,31,51,74,70,43,71,49,90,74,48,33,36,41,41,26,29,40,53,71,39,87,73,50,37,66,56,69,72,56,42,70,78,26,63,60,52,45,74,46,70,49,70,83,65,61,44,76,54,42,68,60,96,60,32,36,31,37,31,35,61,61,93,86,40,80,44,62,35,32,44,32,58,61,26,35,32,32,39,31,26,73,66,72,61,39,53,49,78,47,77,52,62,57,87,67,74,67,74,73,68,78,68,76,73,77,68,77,75,72,77,77,73,77,80,85,76,84,84,83,80,76,83,72,83,66,83,66,80,58,69,61,69,70,78,60,81,127

Organism: Magnetospirillum gryphiswaldense (strain DSM 6361 / JCM 21280 / NBRC 15271 / MSR-1) (NCBI:txid431944)

Sequence (326 aa):
MSEDTLRYDKMVEDALRGVVREALTITARDGLFGDHHFYITFRTRFPGIGMGDHILARHPEEMTIVLQHQFWGLEVDETFFRVTLSFSGKSETLIVPFAAVTGFADPSAKFGLQFQAMDGDDDDEAEGEAVEAEAEETAATPVTDIPADAEGKVIALDAFRKKMSEDTLRYDKMVEDALRGVVREALTITARDGLFGDHHFYITFRTRFPGIGMGDHILARHPEEMTIVLQHQFWGLEVDETFFRVTLSFSGKSETLIVPFAAVTGFADPSAKFGLQFQAMDGDDDDEAEGEAVEAEAEETA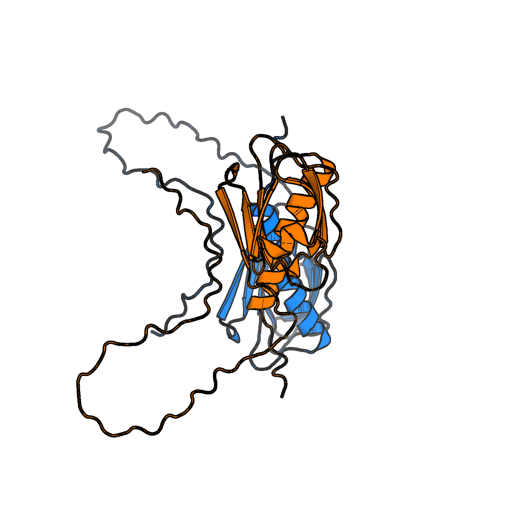ATPVTDIPADAEGKVIALDAFRKK

Radius of gyration: 24.79 Å; Cα contacts (8 Å, |Δi|>4): 430; chains: 2; bounding box: 77×67×64 Å

Secondary structure (DSSP, 8-state):
-------HHHHHHHHHHHHHHHHHHHHHHH---TT--EEEEEETTSTT-B--HHHHHHSSSEEEEEESSSEEEEEE-SSEEEEEEEETTEEEEEEEEGGGEEEEEEGGGTEEEE-----SS---------------S--------------------------/-------HHHHHHHHHHHHHHHHHHHHHHH---TT--EEEEEETTSTT-B--HHHHHHSSSEEEEEESSSEEEEEE-SSEEEEEEEETTEEEEEEEEGGGEEEEEEGGGTEEEE-----SS--------------------PPP-------------------